Protein AF-A0A6C0KK95-F1 (afdb_monomer)

Foldseek 3Di:
DVVVVVVVVVVVVVVVVVVVVVCCCVQQDDVCLVVLVCQLVVLVVLLVVVLVCLVPDPDADLFHDCDFDADPNATFPRPDPVSSVLSCVLDLQSVLSVLSNVQSVCVNNVNHDLLSLLQSLLSLLLVLVCCVVPVVVPDPDDLVRDDCSRNVVSVVSNVSSVVVLVPRQAQDPVSLCNNVVVLVVSVVSQVVSCVVGVDGGSNQQDVVDPSNVLVSLVSVVSSSVSSVVSQQVNQVPPVPSPDDPVVVVVCPVVVVVNVVSVCSNVVVVVD

Organism: NCBI:txid1070528

pLDDT: mean 78.21, std 11.27, range [43.03, 94.94]

Sequence (271 aa):
MYQNSALIIRNLTKNITKNVENTVKNTFINERTPFYFISTAFLFVTIILSFMSALHTNENYADFFPNAGEYYGTPIHDNTVIDKLCWYFSQITHHTIILLFFYFFLAFINVKSEKFFKMIAPLALTISVLYFYLLFPRQKLELHQLPFYNFFSHFMIIFLVFGEFMYIKDYTFKETTHCFIFILTCLCAIYINYALRGVWSYNLVKLDRYSGWNLISKTVILMYCCSFFFYFLKYKNKQGFGLNPKELRKSKGFFSGLVAIIWFLFFFESK

Secondary structure (DSSP, 8-state):
-HHHHHHHHHHHHHHHHHHHHHHHHHHH--TTHHHHHHHHHHHHHHHHHHHHHHHH--S-BTTB--S-EEETTEEE---SHHHHHHHHTT-HHHHHHHHHHHHHHHHHTT---HHHHHHHHHHHHHHHHHIIIIIGGGSSS-GGGS-TTTHHHHHHHHHHHHHHHTT-----GGGGGTTHHHHHHHHHHHHHHHHHHS--GGGT--TTSHHHHHHHHHHHHHHHHHHHHHHHHHHTTSGGGG--HHHHHHTHHHHHHHHHHHHHHHHHH--

Solvent-accessible surface area (backbone atoms only — not comparable to full-atom values): 14986 Å² total; per-residue (Å²): 120,71,68,60,58,53,52,49,53,54,51,50,50,52,52,51,52,51,48,51,50,50,49,47,43,75,66,57,60,55,97,54,36,66,57,24,46,52,50,23,54,52,40,47,51,37,51,51,52,51,51,53,48,59,71,68,51,90,64,68,52,76,59,41,66,49,55,56,47,76,56,96,89,41,76,35,82,30,65,49,74,65,46,37,48,56,50,53,75,44,37,68,67,54,52,42,51,51,52,51,28,52,50,28,43,31,40,43,74,62,61,65,52,69,72,58,47,59,27,47,43,26,49,46,48,34,51,36,50,44,38,63,70,61,52,48,79,70,47,95,60,57,82,89,69,49,54,61,67,58,51,50,42,40,54,48,49,46,52,53,42,52,66,50,52,76,70,54,90,77,66,58,78,76,52,48,58,52,37,53,61,55,53,54,54,46,52,50,35,33,49,51,43,25,75,78,57,75,46,47,52,51,68,58,47,36,85,92,41,70,67,14,52,52,52,50,48,54,50,52,52,46,29,46,52,44,25,48,48,53,35,43,66,73,20,66,89,40,81,74,51,68,68,49,72,74,58,57,65,71,42,48,69,57,53,51,50,52,51,51,50,52,48,54,50,58,67,61,71,75,108

Structure (mmCIF, N/CA/C/O backbone):
data_AF-A0A6C0KK95-F1
#
_entry.id   AF-A0A6C0KK95-F1
#
loop_
_atom_site.group_PDB
_atom_site.id
_atom_site.type_symbol
_atom_site.label_atom_id
_atom_site.label_alt_id
_atom_site.label_comp_id
_atom_site.label_asym_id
_atom_site.label_entity_id
_atom_site.label_seq_id
_atom_site.pdbx_PDB_ins_code
_atom_site.Cartn_x
_atom_site.Cartn_y
_atom_site.Cartn_z
_atom_site.occupancy
_atom_site.B_iso_or_equiv
_atom_site.auth_seq_id
_atom_site.auth_comp_id
_atom_site.auth_asym_id
_atom_site.auth_atom_id
_atom_site.pdbx_PDB_model_num
ATOM 1 N N . MET A 1 1 ? -6.549 58.334 36.733 1.00 52.22 1 MET A N 1
ATOM 2 C CA . MET A 1 1 ? -7.464 57.738 35.729 1.00 52.22 1 MET A CA 1
ATOM 3 C C . MET A 1 1 ? -6.737 56.849 34.705 1.00 52.22 1 MET A C 1
ATOM 5 O O . MET A 1 1 ? -7.201 55.744 34.480 1.00 52.22 1 MET A O 1
ATOM 9 N N . TYR A 1 2 ? -5.567 57.244 34.175 1.00 51.44 2 TYR A N 1
ATOM 10 C CA . TYR A 1 2 ? -4.798 56.468 33.174 1.00 51.44 2 TYR A CA 1
ATOM 11 C C . TYR A 1 2 ? -4.178 55.130 33.644 1.00 51.44 2 TYR A C 1
ATOM 13 O O . TYR A 1 2 ? -4.018 54.211 32.840 1.00 51.44 2 TYR A O 1
ATOM 21 N N . GLN A 1 3 ? -3.837 54.985 34.930 1.00 51.50 3 GLN A N 1
ATOM 22 C CA . GLN A 1 3 ? -3.208 53.757 35.448 1.00 51.50 3 GLN A CA 1
ATOM 23 C C . GLN A 1 3 ? -4.168 52.554 35.497 1.00 51.50 3 GLN A C 1
ATOM 25 O O . GLN A 1 3 ? -3.746 51.432 35.225 1.00 51.50 3 GLN A O 1
ATOM 30 N N . ASN A 1 4 ? -5.462 52.779 35.755 1.00 56.06 4 ASN A N 1
ATOM 31 C CA . ASN A 1 4 ? -6.457 51.700 35.792 1.00 56.06 4 ASN A CA 1
ATOM 32 C C . ASN A 1 4 ? -6.768 51.151 34.396 1.00 56.06 4 ASN A C 1
ATOM 34 O O . ASN A 1 4 ? -6.873 49.940 34.224 1.00 56.06 4 ASN A O 1
ATOM 38 N N . SER A 1 5 ? -6.840 52.012 33.379 1.00 55.06 5 SER A N 1
ATOM 39 C CA . SER A 1 5 ? -7.044 51.598 31.985 1.00 55.06 5 SER A CA 1
ATOM 40 C C . SER A 1 5 ? -5.877 50.759 31.450 1.00 55.06 5 SER A C 1
ATOM 42 O O . SER A 1 5 ? -6.104 49.740 30.800 1.00 55.06 5 SER A O 1
ATOM 44 N N . ALA A 1 6 ? -4.632 51.112 31.788 1.00 62.16 6 ALA A N 1
ATOM 45 C CA . ALA A 1 6 ? -3.460 50.324 31.404 1.00 62.16 6 ALA A CA 1
ATOM 46 C C . ALA A 1 6 ? -3.431 48.944 32.090 1.00 62.16 6 ALA A C 1
ATOM 48 O O . ALA A 1 6 ? -3.079 47.946 31.460 1.00 62.16 6 ALA A O 1
ATOM 49 N N . LEU A 1 7 ? -3.844 48.866 33.360 1.00 65.44 7 LEU A N 1
ATOM 50 C CA . LEU A 1 7 ? -3.912 47.609 34.109 1.00 65.44 7 LEU A CA 1
ATOM 51 C C . LEU A 1 7 ? -4.994 46.666 33.556 1.00 65.44 7 LEU A C 1
ATOM 53 O O . LEU A 1 7 ? -4.760 45.466 33.422 1.00 65.44 7 LEU A O 1
ATOM 57 N N . ILE A 1 8 ? -6.153 47.217 33.177 1.00 68.69 8 ILE A N 1
ATOM 58 C CA . ILE A 1 8 ? -7.260 46.465 32.572 1.00 68.69 8 ILE A CA 1
ATOM 59 C C . ILE A 1 8 ? -6.841 45.900 31.214 1.00 68.69 8 ILE A C 1
ATOM 61 O O . ILE A 1 8 ? -7.002 44.704 30.990 1.00 68.69 8 ILE A O 1
ATOM 65 N N . ILE A 1 9 ? -6.226 46.707 30.343 1.00 67.19 9 ILE A N 1
ATOM 66 C CA . ILE A 1 9 ? -5.750 46.250 29.025 1.00 67.19 9 ILE A CA 1
ATOM 67 C C . ILE A 1 9 ? -4.669 45.172 29.174 1.00 67.19 9 ILE A C 1
ATOM 69 O O . ILE A 1 9 ? -4.683 44.178 28.444 1.00 67.19 9 ILE A O 1
ATOM 73 N N . ARG A 1 10 ? -3.762 45.314 30.149 1.00 67.31 10 ARG A N 1
ATOM 74 C CA . ARG A 1 10 ? -2.697 44.335 30.424 1.00 67.31 10 ARG A CA 1
ATOM 75 C C . ARG A 1 10 ? -3.239 43.010 30.971 1.00 67.31 10 ARG A C 1
ATOM 77 O O . ARG A 1 10 ? -2.717 41.949 30.634 1.00 67.31 10 ARG A O 1
ATOM 84 N N . ASN A 1 11 ? -4.299 43.055 31.775 1.00 67.06 11 ASN A N 1
ATOM 85 C CA . ASN A 1 11 ? -4.990 41.860 32.260 1.00 67.06 11 ASN A CA 1
ATOM 86 C C . ASN A 1 11 ? -5.841 41.202 31.164 1.00 67.06 11 ASN A C 1
ATOM 88 O O . ASN A 1 11 ? -5.872 39.976 31.078 1.00 67.06 11 ASN A O 1
ATOM 92 N N . LEU A 1 12 ? -6.469 41.994 30.288 1.00 67.19 12 LEU A N 1
ATOM 93 C CA . LEU A 1 12 ? -7.239 41.489 29.151 1.00 67.19 12 LEU A CA 1
ATOM 94 C C . LEU A 1 12 ? -6.331 40.771 28.148 1.00 67.19 12 LEU A C 1
ATOM 96 O O . LEU A 1 12 ? -6.616 39.645 27.756 1.00 67.19 12 LEU A O 1
ATOM 100 N N . THR A 1 13 ? -5.199 41.388 27.796 1.00 65.44 13 THR A N 1
ATOM 101 C CA . THR A 1 13 ? -4.192 40.773 26.920 1.00 65.44 13 THR A CA 1
ATOM 102 C C . THR A 1 13 ? -3.623 39.506 27.541 1.00 65.44 13 THR A C 1
ATOM 104 O O . THR A 1 13 ? -3.656 38.477 26.881 1.00 65.44 13 THR A O 1
ATOM 107 N N . LYS A 1 14 ? -3.227 39.510 28.824 1.00 67.56 14 LYS A N 1
ATOM 108 C CA . LYS A 1 14 ? -2.797 38.280 29.519 1.00 67.56 14 LYS A CA 1
ATOM 109 C C . LYS A 1 14 ? -3.847 37.169 29.482 1.00 67.56 14 LYS A C 1
ATOM 111 O O . LYS A 1 14 ? -3.486 36.018 29.255 1.00 67.56 14 LYS A O 1
ATOM 116 N N . ASN A 1 15 ? -5.122 37.489 29.699 1.00 67.94 15 ASN A N 1
ATOM 117 C CA . ASN A 1 15 ? -6.198 36.498 29.668 1.00 67.94 15 ASN A CA 1
ATOM 118 C C . ASN A 1 15 ? -6.458 35.966 28.256 1.00 67.94 15 ASN A C 1
ATOM 120 O O . ASN A 1 15 ? -6.679 34.768 28.101 1.00 67.94 15 ASN A O 1
ATOM 124 N N . ILE A 1 16 ? -6.370 36.813 27.228 1.00 69.25 16 ILE A N 1
ATOM 125 C CA . ILE A 1 16 ? -6.468 36.387 25.828 1.00 69.25 16 ILE A CA 1
ATOM 126 C C . ILE A 1 16 ? -5.289 35.482 25.472 1.00 69.25 16 ILE A C 1
ATOM 128 O O . ILE A 1 16 ? -5.517 34.393 24.960 1.00 69.25 16 ILE A O 1
ATOM 132 N N . THR A 1 17 ? -4.050 35.860 25.800 1.00 68.88 17 THR A N 1
ATOM 133 C CA . THR A 1 17 ? -2.872 35.026 25.520 1.00 68.88 17 THR A CA 1
ATOM 134 C C . THR A 1 17 ? -2.966 33.685 26.237 1.00 68.88 17 THR A C 1
ATOM 136 O O . THR A 1 17 ? -2.718 32.658 25.624 1.00 68.88 17 THR A O 1
ATOM 139 N N . LYS A 1 18 ? -3.397 33.671 27.504 1.00 66.25 18 LYS A N 1
ATOM 140 C CA . LYS A 1 18 ? -3.549 32.442 28.293 1.00 66.25 18 LYS A CA 1
ATOM 141 C C . LYS A 1 18 ? -4.687 31.557 27.779 1.00 66.25 18 LYS A C 1
ATOM 143 O O . LYS A 1 18 ? -4.548 30.339 27.770 1.00 66.25 18 LYS A O 1
ATOM 148 N N . ASN A 1 19 ? -5.784 32.150 27.306 1.00 63.22 19 ASN A N 1
ATOM 149 C CA . ASN A 1 19 ? -6.867 31.410 26.662 1.00 63.22 19 ASN A CA 1
ATOM 150 C C . ASN A 1 19 ? -6.432 30.848 25.310 1.00 63.22 19 ASN A C 1
ATOM 152 O O . ASN A 1 19 ? -6.663 29.674 25.069 1.00 63.22 19 ASN A O 1
ATOM 156 N N . VAL A 1 20 ? -5.740 31.624 24.474 1.00 64.19 20 VAL A N 1
ATOM 157 C CA . VAL A 1 20 ? -5.184 31.141 23.202 1.00 64.19 20 VAL A CA 1
ATOM 158 C C . VAL A 1 20 ? -4.159 30.039 23.450 1.00 64.19 20 VAL A C 1
ATOM 160 O O . VAL A 1 20 ? -4.216 29.012 22.792 1.00 64.19 20 VAL A O 1
ATOM 163 N N . GLU A 1 21 ? -3.270 30.191 24.428 1.00 61.97 21 GLU A N 1
ATOM 164 C CA . GLU A 1 21 ? -2.276 29.177 24.781 1.00 61.97 21 GLU A CA 1
ATOM 165 C C . GLU A 1 21 ? -2.934 27.895 25.310 1.00 61.97 21 GLU A C 1
ATOM 167 O O . GLU A 1 21 ? -2.526 26.801 24.931 1.00 61.97 21 GLU A O 1
ATOM 172 N N . ASN A 1 22 ? -3.990 28.010 26.120 1.00 58.31 22 ASN A N 1
ATOM 173 C CA . ASN A 1 22 ? -4.765 26.865 26.599 1.00 58.31 22 ASN A CA 1
ATOM 174 C C . ASN A 1 22 ? -5.565 26.201 25.475 1.00 58.31 22 ASN A C 1
ATOM 176 O O . ASN A 1 22 ? -5.609 24.977 25.404 1.00 58.31 22 ASN A O 1
ATOM 180 N N . THR A 1 23 ? -6.166 26.975 24.570 1.00 57.88 23 THR A N 1
ATOM 181 C CA . THR A 1 23 ? -6.846 26.438 23.390 1.00 57.88 23 THR A CA 1
ATOM 182 C C . THR A 1 23 ? -5.836 25.759 22.473 1.00 57.88 23 THR A C 1
ATOM 184 O O . THR A 1 23 ? -6.070 24.632 22.065 1.00 57.88 23 THR A O 1
ATOM 187 N N . VAL A 1 24 ? -4.674 26.355 22.211 1.00 58.41 24 VAL A N 1
ATOM 188 C CA . VAL A 1 24 ? -3.621 25.752 21.383 1.00 58.41 24 VAL A CA 1
ATOM 189 C C . VAL A 1 24 ? -3.055 24.495 22.043 1.00 58.41 24 VAL A C 1
ATOM 191 O O . VAL A 1 24 ? -2.972 23.470 21.378 1.00 58.41 24 VAL A O 1
ATOM 194 N N . LYS A 1 25 ? -2.753 24.501 23.347 1.00 55.88 25 LYS A N 1
ATOM 195 C CA . LYS A 1 25 ? -2.314 23.295 24.074 1.00 55.88 25 LYS A CA 1
ATOM 196 C C . LYS A 1 25 ? -3.359 22.184 24.020 1.00 55.88 25 LYS A C 1
ATOM 198 O O . LYS A 1 25 ? -3.011 21.061 23.675 1.00 55.88 25 LYS A O 1
ATOM 203 N N . ASN A 1 26 ? -4.627 22.506 24.276 1.00 56.28 26 ASN A N 1
ATOM 204 C CA . ASN A 1 26 ? -5.712 21.522 24.277 1.00 56.28 26 ASN A CA 1
ATOM 205 C C . ASN A 1 26 ? -6.086 21.028 22.871 1.00 56.28 26 ASN A C 1
ATOM 207 O O . ASN A 1 26 ? -6.621 19.931 22.743 1.00 56.28 26 ASN A O 1
ATOM 211 N N . THR A 1 27 ? -5.824 21.820 21.825 1.00 54.16 27 THR A N 1
ATOM 212 C CA . THR A 1 27 ? -6.199 21.480 20.441 1.00 54.16 27 THR A CA 1
ATOM 213 C C . THR A 1 27 ? -5.042 20.865 19.656 1.00 54.16 27 THR A C 1
ATOM 215 O O . THR A 1 27 ? -5.301 20.055 18.775 1.00 54.16 27 THR A O 1
ATOM 218 N N . PHE A 1 28 ? -3.784 21.217 19.958 1.00 51.78 28 PHE A N 1
ATOM 219 C CA . PHE A 1 28 ? -2.615 20.802 19.173 1.00 51.78 28 PHE A CA 1
ATOM 220 C C . PHE A 1 28 ? -1.719 19.754 19.833 1.00 51.78 28 PHE A C 1
ATOM 222 O O . PHE A 1 28 ? -1.095 18.986 19.104 1.00 51.78 28 PHE A O 1
ATOM 229 N N . ILE A 1 29 ? -1.637 19.691 21.167 1.00 56.03 29 ILE A N 1
ATOM 230 C CA . ILE A 1 29 ? -0.661 18.837 21.857 1.00 56.03 29 ILE A CA 1
ATOM 231 C C . ILE A 1 29 ? -1.382 17.702 22.586 1.00 56.03 29 ILE A C 1
ATOM 233 O O . ILE A 1 29 ? -1.711 17.786 23.764 1.00 56.03 29 ILE A O 1
ATOM 237 N N . ASN A 1 30 ? -1.601 16.604 21.867 1.00 66.12 30 ASN A N 1
ATOM 238 C CA . ASN A 1 30 ? -1.916 15.304 22.461 1.00 66.12 30 ASN A CA 1
ATOM 239 C C . ASN A 1 30 ? -0.608 14.598 22.894 1.00 66.12 30 ASN A C 1
ATOM 241 O O . ASN A 1 30 ? 0.451 14.870 22.322 1.00 66.12 30 ASN A O 1
ATOM 245 N N . GLU A 1 31 ? -0.660 13.638 23.822 1.00 69.38 31 GLU A N 1
ATOM 246 C CA . GLU A 1 31 ? 0.491 12.815 24.254 1.00 69.38 31 GLU A CA 1
ATOM 247 C C . GLU A 1 31 ? 1.220 12.142 23.077 1.00 69.38 31 GLU A C 1
ATOM 249 O O . GLU A 1 31 ? 2.408 11.837 23.152 1.00 69.38 31 GLU A O 1
ATOM 254 N N . ARG A 1 32 ? 0.526 11.953 21.947 1.00 81.81 32 ARG A N 1
ATOM 255 C CA . ARG A 1 32 ? 1.070 11.331 20.731 1.00 81.81 32 ARG A CA 1
ATOM 256 C C . ARG A 1 32 ? 1.593 12.295 19.674 1.00 81.81 32 ARG A C 1
ATOM 258 O O . ARG A 1 32 ? 2.101 11.846 18.650 1.00 81.81 32 ARG A O 1
ATOM 265 N N . THR A 1 33 ? 1.519 13.599 19.914 1.00 84.19 33 THR A N 1
ATOM 266 C CA . THR A 1 33 ? 2.072 14.616 19.004 1.00 84.19 33 THR A CA 1
ATOM 267 C C . THR A 1 33 ? 3.551 14.367 18.680 1.00 84.19 33 THR A C 1
ATOM 269 O O . THR A 1 33 ? 3.896 14.437 17.500 1.00 84.19 33 THR A O 1
ATOM 272 N N . PRO A 1 34 ? 4.417 13.973 19.644 1.00 89.31 34 PRO A N 1
ATOM 273 C CA . PRO A 1 34 ? 5.802 13.613 19.337 1.00 89.31 34 PRO A CA 1
ATOM 274 C C . PRO A 1 34 ? 5.910 12.414 18.388 1.00 89.31 34 PRO A C 1
ATOM 276 O O . PRO A 1 34 ? 6.699 12.442 17.446 1.00 89.31 34 PRO A O 1
ATOM 279 N N . PHE A 1 35 ? 5.080 11.383 18.586 1.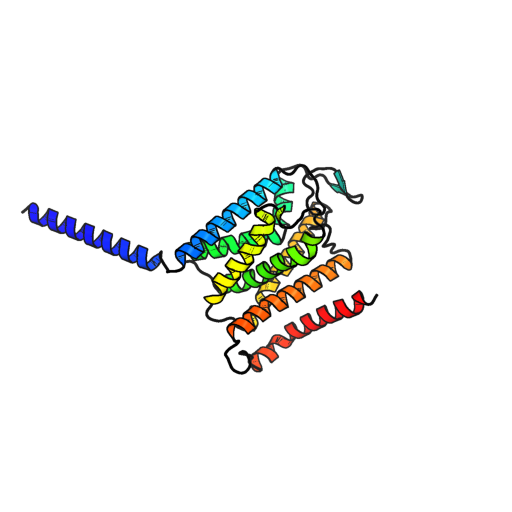00 91.38 35 PHE A N 1
ATOM 280 C CA . PHE A 1 35 ? 5.046 10.213 17.707 1.00 91.38 35 PHE A CA 1
ATOM 281 C C . PHE A 1 35 ? 4.621 10.598 16.287 1.00 91.38 35 PHE A C 1
ATOM 283 O O . PHE A 1 35 ? 5.295 10.218 15.331 1.00 91.38 35 PHE A O 1
ATOM 290 N N . TYR A 1 36 ? 3.559 11.393 16.126 1.00 92.38 36 TYR A N 1
ATOM 291 C CA . TYR A 1 36 ? 3.115 11.838 14.801 1.00 92.38 36 TYR A CA 1
ATOM 292 C C . TYR A 1 36 ? 4.137 12.739 14.112 1.00 92.38 36 TYR A C 1
ATOM 294 O O . TYR A 1 36 ? 4.348 12.596 12.909 1.00 92.38 36 TYR A O 1
ATOM 302 N N . PHE A 1 37 ? 4.797 13.625 14.859 1.00 92.81 37 PHE A N 1
ATOM 303 C CA . PHE A 1 37 ? 5.856 14.481 14.333 1.00 92.81 37 PHE A CA 1
ATOM 304 C C . PHE A 1 37 ? 7.028 13.652 13.798 1.00 92.81 37 PHE A C 1
ATOM 306 O O . PHE A 1 37 ? 7.393 13.795 12.632 1.00 92.81 37 PHE A O 1
ATOM 313 N N . ILE A 1 38 ? 7.562 12.732 14.612 1.00 91.75 38 ILE A N 1
ATOM 314 C CA . ILE A 1 38 ? 8.670 11.852 14.215 1.00 91.75 38 ILE A CA 1
ATOM 315 C C . ILE A 1 38 ? 8.265 10.996 13.011 1.00 91.75 38 ILE A C 1
ATOM 317 O O . ILE A 1 38 ? 9.017 10.915 12.044 1.00 91.75 38 ILE A O 1
ATOM 321 N N . SER A 1 39 ? 7.062 10.412 13.035 1.00 93.44 39 SER A N 1
ATOM 322 C CA . SER A 1 39 ? 6.531 9.600 11.930 1.00 93.44 39 SER A CA 1
ATOM 323 C C . SER A 1 39 ? 6.454 10.399 10.630 1.00 93.44 39 SER A C 1
ATOM 325 O O . SER A 1 39 ? 6.900 9.936 9.583 1.00 93.44 39 SER A O 1
ATOM 327 N N . THR A 1 40 ? 5.923 11.621 10.702 1.00 94.62 40 THR A N 1
ATOM 328 C CA . THR A 1 40 ? 5.771 12.519 9.552 1.00 94.62 40 THR A CA 1
ATOM 329 C C . THR A 1 40 ? 7.126 12.929 8.991 1.00 94.62 40 THR A C 1
ATOM 331 O O . THR A 1 40 ? 7.349 12.797 7.790 1.00 94.62 40 THR A O 1
ATOM 334 N N . ALA A 1 41 ? 8.047 13.382 9.846 1.00 93.81 41 ALA A N 1
ATOM 335 C CA . ALA A 1 41 ? 9.383 13.799 9.436 1.00 93.81 41 ALA A CA 1
ATOM 336 C C . ALA A 1 41 ? 10.167 12.636 8.812 1.00 93.81 41 ALA A C 1
ATOM 338 O O . ALA A 1 41 ? 10.770 12.789 7.752 1.00 93.81 41 ALA A O 1
ATOM 339 N N . PHE A 1 42 ? 10.099 11.454 9.424 1.00 92.38 42 PHE A N 1
ATOM 340 C CA . PHE A 1 42 ? 10.737 10.248 8.915 1.00 92.38 42 PHE A CA 1
ATOM 341 C C . PHE A 1 42 ? 10.220 9.849 7.527 1.00 92.38 42 PHE A C 1
ATOM 343 O O . PHE A 1 42 ? 11.007 9.619 6.604 1.00 92.38 42 PHE A O 1
ATOM 350 N N . LEU A 1 43 ? 8.896 9.781 7.366 1.00 93.44 43 LEU A N 1
ATOM 351 C CA . LEU A 1 43 ? 8.281 9.426 6.089 1.00 93.44 43 LEU A CA 1
ATOM 352 C C . LEU A 1 43 ? 8.582 10.482 5.024 1.00 93.44 43 LEU A C 1
ATOM 354 O O . LEU A 1 43 ? 8.884 10.124 3.891 1.00 93.44 43 LEU A O 1
ATOM 358 N N . PHE A 1 44 ? 8.589 11.764 5.390 1.00 94.00 44 PHE A N 1
ATOM 359 C CA . PHE A 1 44 ? 8.954 12.853 4.488 1.00 94.00 44 PHE A CA 1
ATOM 360 C C . PHE A 1 44 ? 10.395 12.736 3.981 1.00 94.00 44 PHE A C 1
ATOM 362 O O . PHE A 1 44 ? 10.624 12.774 2.774 1.00 94.00 44 PHE A O 1
ATOM 369 N N . VAL A 1 45 ? 11.361 12.522 4.882 1.00 91.69 45 VAL A N 1
ATOM 370 C CA . VAL A 1 45 ? 12.768 12.303 4.509 1.00 91.69 45 VAL A CA 1
ATOM 371 C C . VAL A 1 45 ? 12.899 11.071 3.618 1.00 91.69 45 VAL A C 1
ATOM 373 O O . VAL A 1 45 ? 13.597 11.120 2.610 1.00 91.69 45 VAL A O 1
ATOM 376 N N . THR A 1 46 ? 12.185 9.990 3.933 1.00 90.19 46 THR A N 1
ATOM 377 C CA . THR A 1 46 ? 12.180 8.772 3.109 1.00 90.19 46 THR A CA 1
ATOM 378 C C . THR A 1 46 ? 11.652 9.049 1.702 1.00 90.19 46 THR A C 1
ATOM 380 O O . THR A 1 46 ? 12.274 8.620 0.734 1.00 90.19 46 THR A O 1
ATOM 383 N N . ILE A 1 47 ? 10.550 9.799 1.571 1.00 90.88 47 ILE A N 1
ATOM 384 C CA . ILE A 1 47 ? 9.987 10.202 0.274 1.00 90.88 47 ILE A CA 1
ATOM 385 C C . ILE A 1 47 ? 11.003 11.034 -0.506 1.00 90.88 47 ILE A C 1
ATOM 387 O O . ILE A 1 47 ? 11.261 10.725 -1.664 1.00 90.88 47 ILE A O 1
ATOM 391 N N . ILE A 1 48 ? 11.613 12.048 0.118 1.00 91.31 48 ILE A N 1
ATOM 392 C CA . ILE A 1 48 ? 12.610 12.899 -0.545 1.00 91.31 48 ILE A CA 1
ATOM 393 C C . ILE A 1 48 ? 13.804 12.072 -1.014 1.00 91.31 48 ILE A C 1
ATOM 395 O O . ILE A 1 48 ? 14.173 12.159 -2.180 1.00 91.31 48 ILE A O 1
ATOM 399 N N . LEU A 1 49 ? 14.399 11.257 -0.140 1.00 88.44 49 LEU A N 1
ATOM 400 C CA . LEU A 1 49 ? 15.574 10.456 -0.485 1.00 88.44 49 LEU A CA 1
ATOM 401 C C . LEU A 1 49 ? 15.256 9.428 -1.573 1.00 88.44 49 LEU A C 1
ATOM 403 O O . LEU A 1 49 ? 16.031 9.270 -2.514 1.00 88.44 49 LEU A O 1
ATOM 407 N N . SER A 1 50 ? 14.100 8.768 -1.480 1.00 85.75 50 SER A N 1
ATOM 408 C CA . SER A 1 50 ? 13.639 7.814 -2.488 1.00 85.75 50 SER A CA 1
ATOM 409 C C . SER A 1 50 ? 13.410 8.487 -3.840 1.00 85.75 50 SER A C 1
ATOM 411 O O . SER A 1 50 ? 13.779 7.933 -4.874 1.00 85.75 50 SER A O 1
ATOM 413 N N . PHE A 1 51 ? 12.826 9.682 -3.837 1.00 86.69 51 PHE A N 1
ATOM 414 C CA . PHE A 1 51 ? 12.585 10.467 -5.038 1.00 86.69 51 PHE A 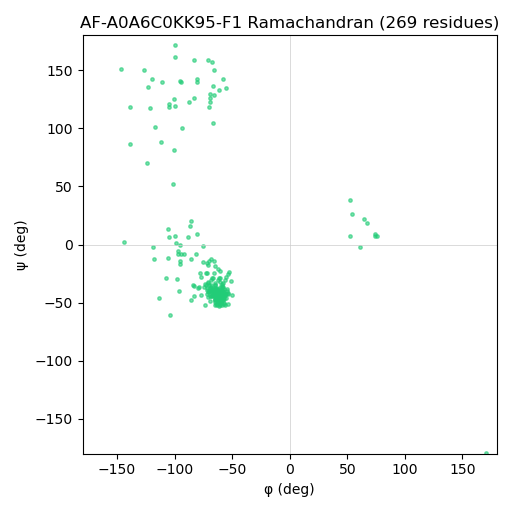CA 1
ATOM 415 C C . PHE A 1 51 ? 13.889 10.985 -5.655 1.00 86.69 51 PHE A C 1
ATOM 417 O O . PHE A 1 51 ? 14.103 10.859 -6.859 1.00 86.69 51 PHE A O 1
ATOM 424 N N . MET A 1 52 ? 14.806 11.503 -4.832 1.00 85.94 52 MET A N 1
ATOM 425 C CA . MET A 1 52 ? 16.138 11.917 -5.275 1.00 85.94 52 MET A CA 1
ATOM 426 C C . MET A 1 52 ? 16.910 10.747 -5.880 1.00 85.94 52 MET A C 1
ATOM 428 O O . MET A 1 52 ? 17.509 10.920 -6.939 1.00 85.94 52 MET A O 1
ATOM 432 N N . SER A 1 53 ? 16.858 9.563 -5.263 1.00 81.56 53 SER A N 1
ATOM 433 C CA . SER A 1 53 ? 17.467 8.355 -5.824 1.00 81.56 53 SER A CA 1
ATOM 434 C C . SER A 1 53 ? 16.888 8.045 -7.204 1.00 81.56 53 SER A C 1
ATOM 436 O O . SER A 1 53 ? 17.647 7.871 -8.150 1.00 81.56 53 SER A O 1
ATOM 438 N N . ALA A 1 54 ? 15.560 8.074 -7.356 1.00 78.69 54 ALA A N 1
ATOM 439 C CA . ALA A 1 54 ? 14.906 7.837 -8.644 1.00 78.69 54 ALA A CA 1
ATOM 440 C C . ALA A 1 54 ? 15.302 8.863 -9.724 1.00 78.69 54 ALA A C 1
ATOM 442 O O . ALA A 1 54 ? 15.315 8.541 -10.905 1.00 78.69 54 ALA A O 1
ATOM 443 N N . LEU A 1 55 ? 15.652 10.098 -9.361 1.00 79.75 55 LEU A N 1
ATOM 444 C CA . LEU A 1 55 ? 16.111 11.089 -10.338 1.00 79.75 55 LEU A CA 1
ATOM 445 C C . LEU A 1 55 ? 17.579 10.907 -10.747 1.00 79.75 55 LEU A C 1
ATOM 447 O O . LEU A 1 55 ? 17.900 11.106 -11.920 1.00 79.75 55 LEU A O 1
ATOM 451 N N . HIS A 1 56 ? 18.451 10.524 -9.810 1.00 79.31 56 HIS A N 1
ATOM 452 C CA . HIS A 1 56 ? 19.909 10.504 -10.006 1.00 79.31 56 HIS A CA 1
ATOM 453 C C . HIS A 1 56 ? 20.479 9.146 -10.419 1.00 79.31 56 HIS A C 1
ATOM 455 O O . HIS A 1 56 ? 21.633 9.073 -10.838 1.00 79.31 56 HIS A O 1
ATOM 461 N N . THR A 1 57 ? 19.712 8.066 -10.294 1.00 72.94 57 THR A N 1
ATOM 462 C CA . THR A 1 57 ? 20.170 6.756 -10.746 1.00 72.94 57 THR A CA 1
ATOM 463 C C . THR A 1 57 ? 20.329 6.750 -12.273 1.00 72.94 57 THR A C 1
ATOM 465 O O . THR A 1 57 ? 19.408 7.101 -13.013 1.00 72.94 57 THR A O 1
ATOM 468 N N . ASN A 1 58 ? 21.511 6.313 -12.716 1.00 68.56 58 ASN A N 1
ATOM 469 C CA . ASN A 1 58 ? 21.907 6.192 -14.124 1.00 68.56 58 ASN A CA 1
ATOM 470 C C . ASN A 1 58 ? 21.919 4.738 -14.610 1.00 68.56 58 ASN A C 1
ATOM 472 O O . ASN A 1 58 ? 22.352 4.465 -15.725 1.00 68.56 58 ASN A O 1
ATOM 476 N N . GLU A 1 59 ? 21.467 3.802 -13.784 1.00 66.25 59 GLU A N 1
ATOM 477 C CA . GLU A 1 59 ? 21.388 2.386 -14.116 1.00 66.25 59 GLU A CA 1
ATOM 478 C C . GLU A 1 59 ? 19.931 1.962 -14.240 1.00 66.25 59 GLU A C 1
ATOM 480 O O . GLU A 1 59 ? 19.077 2.358 -13.445 1.00 66.25 59 GLU A O 1
ATOM 485 N N . ASN A 1 60 ? 19.662 1.118 -15.229 1.00 65.94 60 ASN A N 1
ATOM 486 C CA . ASN A 1 60 ? 18.387 0.432 -15.302 1.00 65.94 60 ASN A CA 1
ATOM 487 C C . ASN A 1 60 ? 18.457 -0.806 -14.397 1.00 65.94 60 ASN A C 1
ATOM 489 O O . ASN A 1 60 ? 19.349 -1.645 -14.539 1.00 65.94 60 ASN A O 1
ATOM 493 N N . TYR A 1 61 ? 17.510 -0.926 -13.474 1.00 61.38 61 TYR A N 1
ATOM 494 C CA . TYR A 1 61 ? 17.323 -2.110 -12.643 1.00 61.38 61 TYR A CA 1
ATOM 495 C C . TYR A 1 61 ? 16.190 -2.975 -13.189 1.00 61.38 61 TYR A C 1
ATOM 497 O O . TYR A 1 61 ? 15.452 -2.582 -14.090 1.00 61.38 61 TYR A O 1
ATOM 505 N N . ALA A 1 62 ? 16.033 -4.173 -12.619 1.00 55.19 62 ALA A N 1
ATOM 506 C CA . ALA A 1 62 ? 14.953 -5.089 -12.988 1.00 55.19 62 ALA A CA 1
ATOM 507 C C . ALA A 1 62 ? 13.565 -4.428 -12.910 1.00 55.19 62 ALA A C 1
ATOM 509 O O . ALA A 1 62 ? 12.639 -4.846 -13.599 1.00 55.19 62 ALA A O 1
ATOM 510 N N . ASP A 1 63 ? 13.437 -3.400 -12.079 1.00 53.34 63 ASP A N 1
ATOM 511 C CA . ASP A 1 63 ? 12.218 -2.690 -11.768 1.00 53.34 63 ASP A CA 1
ATOM 512 C C . ASP A 1 63 ? 12.221 -1.209 -12.131 1.00 53.34 63 ASP A C 1
ATOM 514 O O . ASP A 1 63 ? 11.175 -0.593 -11.956 1.00 53.34 63 ASP A O 1
ATOM 518 N N . PHE A 1 64 ? 13.320 -0.658 -12.654 1.00 60.12 64 PHE A N 1
ATOM 519 C CA . PHE A 1 64 ? 13.546 0.772 -12.874 1.00 60.12 64 PHE A CA 1
ATOM 520 C C . PHE A 1 64 ? 14.236 1.005 -14.220 1.00 60.12 64 PHE A C 1
ATOM 522 O O . PHE A 1 64 ? 15.353 0.547 -14.419 1.00 60.12 64 PHE A O 1
ATOM 529 N N . PHE A 1 65 ? 13.588 1.725 -15.139 1.00 62.69 65 PHE A N 1
ATOM 530 C CA . PHE A 1 65 ? 14.115 1.992 -16.487 1.00 62.69 65 PHE A CA 1
ATOM 531 C C . PHE A 1 65 ? 14.182 3.506 -16.745 1.00 62.69 65 PHE A C 1
ATOM 533 O O . PHE A 1 65 ? 13.339 4.041 -17.458 1.00 62.69 65 PHE A O 1
ATOM 540 N N . PRO A 1 66 ? 15.099 4.230 -16.079 1.00 54.75 66 PRO A N 1
ATOM 541 C CA . PRO A 1 66 ? 15.297 5.671 -16.251 1.00 54.75 66 PRO A CA 1
ATOM 542 C C . PRO A 1 66 ? 15.930 6.071 -17.580 1.00 54.75 66 PRO A C 1
ATOM 544 O O . PRO A 1 66 ? 15.917 7.263 -17.881 1.00 54.75 66 PRO A O 1
ATOM 547 N N . ASN A 1 67 ? 16.555 5.122 -18.283 1.00 65.31 67 ASN A N 1
ATOM 548 C CA . ASN A 1 67 ? 17.340 5.393 -19.476 1.00 65.31 67 ASN A CA 1
ATOM 549 C C . ASN A 1 67 ? 16.775 4.661 -20.687 1.00 65.31 67 ASN A C 1
ATOM 551 O O . ASN A 1 67 ? 16.419 3.476 -20.602 1.00 65.31 67 ASN A O 1
ATOM 555 N N . ALA A 1 68 ? 16.828 5.348 -21.826 1.00 68.38 68 ALA A N 1
ATOM 556 C CA . ALA A 1 68 ? 16.466 4.792 -23.113 1.00 68.38 68 ALA A CA 1
ATOM 557 C C . ALA A 1 68 ? 17.320 3.558 -23.436 1.00 68.38 68 ALA A C 1
ATOM 559 O O . ALA A 1 68 ? 18.516 3.497 -23.139 1.00 68.38 68 ALA A O 1
ATOM 560 N N . GLY A 1 69 ? 16.699 2.564 -24.054 1.00 72.06 69 GLY A N 1
ATOM 561 C CA . GLY A 1 69 ? 17.356 1.313 -24.400 1.00 72.06 69 GLY A CA 1
ATOM 562 C C . GLY A 1 69 ? 16.359 0.275 -24.881 1.00 72.06 69 GLY A C 1
ATOM 563 O O . GLY A 1 69 ? 15.160 0.525 -24.942 1.00 72.06 69 GLY A O 1
ATOM 564 N N . GLU A 1 70 ? 16.850 -0.909 -25.214 1.00 69.25 70 GLU A N 1
ATOM 565 C CA . GLU A 1 70 ? 16.005 -2.023 -25.626 1.00 69.25 70 GLU A CA 1
ATOM 566 C C . GLU A 1 70 ? 15.918 -3.042 -24.490 1.00 69.25 70 GLU A C 1
ATOM 568 O O . GLU A 1 70 ? 16.925 -3.608 -24.062 1.00 69.25 70 GLU A O 1
ATOM 573 N N . TYR A 1 71 ? 14.708 -3.265 -23.979 1.00 66.69 71 TYR A N 1
ATOM 574 C CA . TYR A 1 71 ? 14.459 -4.196 -22.882 1.00 66.69 71 TYR A CA 1
ATOM 575 C C . TYR A 1 71 ? 13.471 -5.255 -23.332 1.00 66.69 71 TYR A C 1
ATOM 577 O O . TYR A 1 71 ? 12.324 -4.959 -23.656 1.00 66.69 71 TYR A O 1
ATOM 585 N N . TYR A 1 72 ? 13.922 -6.511 -23.350 1.00 64.25 72 TYR A N 1
ATOM 586 C CA . TYR A 1 72 ? 13.120 -7.653 -23.801 1.00 64.25 72 TYR A CA 1
ATOM 587 C C . TYR A 1 72 ? 12.493 -7.449 -25.195 1.00 64.25 72 TYR A C 1
ATOM 589 O O . TYR A 1 72 ? 11.348 -7.835 -25.418 1.00 64.25 72 TYR A O 1
ATOM 597 N N . GLY A 1 73 ? 13.231 -6.821 -26.119 1.00 65.75 73 GLY A N 1
ATOM 598 C CA . GLY A 1 73 ? 12.766 -6.530 -27.482 1.00 65.75 73 GLY A CA 1
ATOM 599 C C . GLY A 1 73 ? 11.771 -5.370 -27.581 1.00 65.75 73 GLY A C 1
ATOM 600 O O . GLY A 1 73 ? 11.190 -5.154 -28.640 1.00 65.75 73 GLY A O 1
ATOM 601 N N . THR A 1 74 ? 11.536 -4.640 -26.485 1.00 66.75 74 THR A N 1
ATOM 602 C CA . THR A 1 74 ? 10.705 -3.432 -26.478 1.00 66.75 74 THR A CA 1
ATOM 603 C C . THR A 1 74 ? 11.612 -2.204 -26.390 1.00 66.75 74 THR A C 1
ATOM 605 O O . THR A 1 74 ? 12.387 -2.100 -25.430 1.00 66.75 74 THR A O 1
ATOM 608 N N . PRO A 1 75 ? 11.554 -1.281 -27.366 1.00 68.12 75 PRO A N 1
ATOM 609 C CA . PRO A 1 75 ? 12.278 -0.024 -27.279 1.00 68.12 75 PRO A CA 1
ATOM 610 C C . PRO A 1 75 ? 11.652 0.845 -26.186 1.00 68.12 75 PRO A C 1
ATOM 612 O O . PRO A 1 75 ? 10.460 1.146 -26.210 1.00 68.12 75 PRO A O 1
ATOM 615 N N . ILE A 1 76 ? 12.472 1.237 -25.220 1.00 70.31 76 ILE A N 1
ATOM 616 C CA . ILE A 1 76 ? 12.124 2.169 -24.156 1.00 70.31 76 ILE A CA 1
ATOM 617 C C . ILE A 1 76 ? 12.704 3.530 -24.530 1.00 70.31 76 ILE A C 1
ATOM 619 O O . ILE A 1 76 ? 13.908 3.663 -24.756 1.00 70.31 76 ILE A O 1
ATOM 623 N N . HIS A 1 77 ? 11.845 4.545 -24.564 1.00 62.75 77 HIS A N 1
ATOM 624 C CA . HIS A 1 77 ? 12.224 5.931 -24.855 1.00 62.75 77 HIS A CA 1
ATOM 625 C C . HIS A 1 77 ? 12.363 6.796 -23.592 1.00 62.75 77 HIS A C 1
ATOM 627 O O . HIS A 1 77 ? 12.565 8.004 -23.698 1.00 62.75 77 HIS A O 1
ATOM 633 N N . ASP A 1 78 ? 12.282 6.177 -22.413 1.00 63.19 78 ASP A N 1
ATOM 634 C CA . ASP A 1 78 ? 12.312 6.855 -21.123 1.00 63.19 78 ASP A CA 1
ATOM 635 C C . ASP A 1 78 ? 13.678 7.494 -20.876 1.00 63.19 78 ASP A C 1
ATOM 637 O O . ASP A 1 78 ? 14.657 6.811 -20.587 1.00 63.19 78 ASP A O 1
ATOM 641 N N . ASN A 1 79 ? 13.763 8.811 -21.009 1.00 67.12 79 ASN A N 1
ATOM 642 C CA . ASN A 1 79 ? 14.986 9.556 -20.693 1.00 67.12 79 ASN A CA 1
ATOM 643 C C . ASN A 1 79 ? 14.678 10.924 -20.073 1.00 67.12 79 ASN A C 1
ATOM 645 O O . ASN A 1 79 ? 15.577 11.724 -19.809 1.00 67.12 79 ASN A O 1
ATOM 649 N N . THR A 1 80 ? 13.395 11.225 -19.863 1.00 74.44 80 THR A N 1
ATOM 650 C CA . THR A 1 80 ? 12.949 12.509 -19.340 1.00 74.44 80 THR A CA 1
ATOM 651 C C . THR A 1 80 ? 12.652 12.421 -17.848 1.00 74.44 80 THR A C 1
ATOM 653 O O . THR A 1 80 ? 12.411 11.357 -17.274 1.00 74.44 80 THR A O 1
ATOM 656 N N . VAL A 1 81 ? 12.619 13.582 -17.193 1.00 77.38 81 VAL A N 1
ATOM 657 C CA . VAL A 1 81 ? 12.163 13.688 -15.800 1.00 77.38 81 VAL A CA 1
ATOM 658 C C . VAL A 1 81 ? 10.727 13.168 -15.650 1.00 77.38 81 VAL A C 1
ATOM 660 O O . VAL A 1 81 ? 10.407 12.566 -14.629 1.00 77.38 81 VAL A O 1
ATOM 663 N N . ILE A 1 82 ? 9.877 13.345 -16.668 1.00 76.38 82 ILE A N 1
ATOM 664 C CA . ILE A 1 82 ? 8.480 12.890 -16.656 1.00 76.38 82 ILE A CA 1
ATOM 665 C C . ILE A 1 82 ? 8.410 11.362 -16.585 1.00 76.38 82 ILE A C 1
ATOM 667 O O . ILE A 1 82 ? 7.633 10.832 -15.797 1.00 76.38 82 ILE A O 1
ATOM 671 N N . ASP A 1 83 ? 9.273 10.649 -17.302 1.00 73.19 83 ASP A N 1
ATOM 672 C CA . ASP A 1 83 ? 9.274 9.180 -17.296 1.00 73.19 83 ASP A CA 1
ATOM 673 C C . ASP A 1 83 ? 9.703 8.629 -15.930 1.00 73.19 83 ASP A C 1
ATOM 675 O O . ASP A 1 83 ? 9.096 7.695 -15.396 1.00 73.19 83 ASP A O 1
ATOM 679 N N . LYS A 1 84 ? 10.699 9.275 -15.307 1.00 76.25 84 LYS A N 1
ATOM 680 C CA . LYS A 1 84 ? 11.140 8.970 -13.937 1.00 76.25 84 LYS A CA 1
ATOM 681 C C . LYS A 1 84 ? 10.034 9.248 -12.912 1.00 76.25 84 LYS A C 1
ATOM 683 O O . LYS A 1 84 ? 9.847 8.458 -11.987 1.00 76.25 84 LYS A O 1
ATOM 688 N N . LEU A 1 85 ? 9.260 10.322 -13.095 1.00 77.94 85 LEU A N 1
ATOM 689 C CA . LEU A 1 85 ? 8.077 10.629 -12.282 1.00 77.94 85 LEU A CA 1
ATOM 690 C C . LEU A 1 85 ? 6.977 9.576 -12.453 1.00 77.94 85 LEU A C 1
ATOM 692 O O . LEU A 1 85 ? 6.496 9.026 -11.462 1.00 77.94 85 LEU A O 1
ATOM 696 N N . CYS A 1 86 ? 6.592 9.273 -13.694 1.00 75.25 86 CYS A N 1
ATOM 697 C CA . CYS A 1 86 ? 5.585 8.264 -14.017 1.00 75.25 86 CYS A CA 1
ATOM 698 C C . CYS A 1 86 ? 5.974 6.900 -13.450 1.00 75.25 86 CYS A C 1
ATOM 700 O O . CYS A 1 86 ? 5.139 6.207 -12.872 1.00 75.25 86 CYS A O 1
ATOM 702 N N . TRP A 1 87 ? 7.256 6.547 -13.537 1.00 76.31 87 TRP A N 1
ATOM 703 C CA . TRP A 1 87 ? 7.784 5.359 -12.895 1.00 76.31 87 TRP A CA 1
ATOM 704 C C . TRP A 1 87 ? 7.614 5.393 -11.375 1.00 76.31 87 TRP A C 1
ATOM 706 O O . TRP A 1 87 ? 7.066 4.448 -10.810 1.00 76.31 87 TRP A O 1
ATOM 716 N N . TYR A 1 88 ? 8.055 6.462 -10.712 1.00 79.31 88 TYR A N 1
ATOM 717 C CA . TYR A 1 88 ? 7.998 6.580 -9.255 1.00 79.31 88 TYR A CA 1
ATOM 718 C C . TYR A 1 88 ? 6.557 6.424 -8.744 1.00 79.31 88 TYR A C 1
ATOM 720 O O . TYR A 1 88 ? 6.282 5.643 -7.832 1.00 79.31 88 TYR A O 1
ATOM 728 N N . PHE A 1 89 ? 5.609 7.074 -9.419 1.00 77.62 89 PHE A N 1
ATOM 729 C CA . PHE A 1 89 ? 4.175 6.949 -9.158 1.00 77.62 89 PHE A CA 1
ATOM 730 C C . PHE A 1 89 ? 3.523 5.708 -9.780 1.00 77.62 89 PHE A C 1
ATOM 732 O O . PHE A 1 89 ? 2.308 5.593 -9.745 1.00 77.62 89 PHE A O 1
ATOM 739 N N . SER A 1 90 ? 4.276 4.757 -10.326 1.00 73.81 90 SER A N 1
ATOM 740 C CA . SER A 1 90 ? 3.756 3.428 -10.685 1.00 73.81 90 SER A CA 1
ATOM 741 C C . SER A 1 90 ? 4.014 2.396 -9.582 1.00 73.81 90 SER A C 1
ATOM 743 O O . SER A 1 90 ? 3.367 1.350 -9.540 1.00 73.81 90 SER A O 1
ATOM 745 N N . GLN A 1 91 ? 4.924 2.693 -8.645 1.00 76.62 91 GLN A N 1
ATOM 746 C CA . GLN A 1 91 ? 5.370 1.734 -7.638 1.00 76.62 91 GLN A CA 1
ATOM 747 C C . GLN A 1 91 ? 4.481 1.734 -6.402 1.00 76.62 91 GLN A C 1
ATOM 749 O O . GLN A 1 91 ? 4.337 2.743 -5.705 1.00 76.62 91 GLN A O 1
ATOM 754 N N . ILE A 1 92 ? 3.924 0.571 -6.068 1.00 77.62 92 ILE A N 1
ATOM 755 C CA . ILE A 1 92 ? 3.030 0.411 -4.912 1.00 77.62 92 ILE A CA 1
ATOM 756 C C . ILE A 1 92 ? 3.712 0.772 -3.582 1.00 77.62 92 ILE A C 1
ATOM 758 O O . ILE A 1 92 ? 3.076 1.321 -2.678 1.00 77.62 92 ILE A O 1
ATOM 762 N N . THR A 1 93 ? 5.022 0.534 -3.488 1.00 80.81 93 THR A N 1
ATOM 763 C CA . THR A 1 93 ? 5.843 0.898 -2.331 1.00 80.81 93 THR A CA 1
ATOM 764 C C . THR A 1 93 ? 5.830 2.403 -2.086 1.00 80.81 93 THR A C 1
ATOM 766 O O . THR A 1 93 ? 5.526 2.835 -0.973 1.00 80.81 93 THR A O 1
ATOM 769 N N . HIS A 1 94 ? 6.057 3.212 -3.124 1.00 83.44 94 HIS A N 1
ATOM 770 C CA . HIS A 1 94 ? 6.065 4.671 -3.000 1.00 83.44 94 HIS A CA 1
ATOM 771 C C . HIS A 1 94 ? 4.678 5.222 -2.666 1.00 83.44 94 HIS A C 1
ATOM 773 O O . HIS A 1 94 ? 4.559 6.037 -1.751 1.00 83.44 94 HIS A O 1
ATOM 779 N N . HIS A 1 95 ? 3.615 4.718 -3.303 1.00 84.31 95 HIS A N 1
ATOM 780 C CA . HIS A 1 95 ? 2.246 5.107 -2.944 1.00 84.31 95 HIS A CA 1
ATOM 781 C C . HIS A 1 95 ? 1.951 4.855 -1.473 1.00 84.31 95 HIS A C 1
ATOM 783 O O . HIS A 1 95 ? 1.359 5.694 -0.805 1.00 84.31 95 HIS A O 1
ATOM 789 N N . THR A 1 96 ? 2.374 3.710 -0.949 1.00 87.75 96 THR A N 1
ATOM 790 C CA . THR A 1 96 ? 2.043 3.334 0.424 1.00 87.75 96 THR A CA 1
ATOM 791 C C . THR A 1 96 ? 2.795 4.178 1.446 1.00 87.75 96 THR A C 1
ATOM 793 O O . THR A 1 96 ? 2.205 4.590 2.446 1.00 87.75 96 THR A O 1
ATOM 796 N N . ILE A 1 97 ? 4.055 4.521 1.165 1.00 89.75 97 ILE A N 1
ATOM 797 C CA . ILE A 1 97 ? 4.823 5.487 1.962 1.00 89.75 97 ILE A CA 1
ATOM 798 C C . ILE A 1 97 ? 4.133 6.860 1.942 1.00 89.75 97 ILE A C 1
ATOM 800 O O . ILE A 1 97 ? 3.951 7.467 2.996 1.00 89.75 97 ILE A O 1
ATOM 804 N N . ILE A 1 98 ? 3.694 7.327 0.768 1.00 91.06 98 ILE A N 1
ATOM 805 C CA . ILE A 1 98 ? 2.985 8.606 0.606 1.00 91.06 98 ILE A CA 1
ATOM 806 C C . ILE A 1 98 ? 1.654 8.605 1.373 1.00 91.06 98 ILE A C 1
ATOM 808 O O . ILE A 1 98 ? 1.336 9.563 2.073 1.00 91.06 98 ILE A O 1
ATOM 812 N N . LEU A 1 99 ? 0.882 7.523 1.292 1.00 92.25 99 LEU A N 1
ATOM 813 C CA . LEU A 1 99 ? -0.390 7.376 2.000 1.00 92.25 99 LEU A CA 1
ATOM 814 C C . LEU A 1 99 ? -0.201 7.384 3.524 1.00 92.25 99 LEU A C 1
ATOM 816 O O . LEU A 1 99 ? -0.956 8.052 4.233 1.00 92.25 99 LEU A O 1
ATOM 820 N N . LEU A 1 100 ? 0.827 6.694 4.031 1.00 94.12 100 LEU A N 1
ATOM 821 C CA . LEU A 1 100 ? 1.200 6.761 5.445 1.00 94.12 100 LEU A CA 1
ATOM 822 C C . LEU A 1 100 ? 1.651 8.165 5.846 1.00 94.12 100 LEU A C 1
ATOM 824 O O . LEU A 1 100 ? 1.251 8.639 6.908 1.00 94.12 100 LEU A O 1
ATOM 828 N N . PHE A 1 101 ? 2.439 8.840 5.004 1.00 94.94 101 PHE A N 1
ATOM 829 C CA . PHE A 1 101 ? 2.861 10.217 5.251 1.00 94.94 101 PHE A CA 1
ATOM 830 C C . PHE A 1 101 ? 1.644 11.124 5.420 1.00 94.94 101 PHE A C 1
ATOM 832 O O . PHE A 1 101 ? 1.535 11.806 6.435 1.00 94.94 101 PHE A O 1
ATOM 839 N N . PHE A 1 102 ? 0.688 11.071 4.488 1.00 94.69 102 PHE A N 1
ATOM 840 C CA . PHE A 1 102 ? -0.539 11.855 4.593 1.00 94.69 102 PHE A CA 1
ATOM 841 C C . PHE A 1 102 ? -1.333 11.513 5.848 1.00 94.69 102 PHE A C 1
ATOM 843 O O . PHE A 1 102 ? -1.820 12.420 6.515 1.00 94.69 102 PHE A O 1
ATOM 850 N N . TYR A 1 103 ? -1.438 10.235 6.215 1.00 94.75 103 TYR A N 1
ATOM 851 C CA . TYR A 1 103 ? -2.110 9.858 7.454 1.00 94.75 103 TYR A CA 1
ATOM 852 C C . TYR A 1 103 ? -1.456 10.497 8.687 1.00 94.75 103 TYR A C 1
ATOM 854 O O . TYR A 1 103 ? -2.149 11.131 9.484 1.00 94.75 103 TYR A O 1
ATOM 862 N N . PHE A 1 104 ? -0.139 10.343 8.851 1.00 94.81 104 PHE A N 1
ATOM 863 C CA . PHE A 1 104 ? 0.573 10.856 10.022 1.00 94.81 104 PHE A CA 1
ATOM 864 C C . PHE A 1 104 ? 0.655 12.380 10.038 1.00 94.81 104 PHE A C 1
ATOM 866 O O . PHE A 1 104 ? 0.511 12.968 11.107 1.00 94.81 104 PHE A O 1
ATOM 873 N N . PHE A 1 105 ? 0.784 13.016 8.874 1.00 94.31 105 PHE A N 1
ATOM 874 C CA . PHE A 1 105 ? 0.719 14.466 8.741 1.00 94.31 105 PHE A CA 1
ATOM 875 C C . PHE A 1 105 ? -0.657 14.996 9.158 1.00 94.31 105 PHE A C 1
ATOM 877 O O . PHE A 1 105 ? -0.746 15.903 9.982 1.00 94.31 105 PHE A O 1
ATOM 884 N N . LEU A 1 106 ? -1.738 14.387 8.657 1.00 92.69 106 LEU A N 1
ATOM 885 C CA . LEU A 1 106 ? -3.100 14.742 9.054 1.00 92.69 106 LEU A CA 1
ATOM 886 C C . LEU A 1 106 ? -3.328 14.499 10.551 1.00 92.69 106 LEU A C 1
ATOM 888 O O . LEU A 1 106 ? -3.922 15.337 11.222 1.00 92.69 106 LEU A O 1
ATOM 892 N N . ALA A 1 107 ? -2.820 13.394 11.101 1.00 90.56 107 ALA A N 1
ATOM 893 C CA . ALA A 1 107 ? -2.882 13.119 12.534 1.00 90.56 107 ALA A CA 1
ATOM 894 C C . ALA A 1 107 ? -2.092 14.148 13.363 1.00 90.56 107 ALA A C 1
ATOM 896 O O . ALA A 1 107 ? -2.560 14.545 14.428 1.00 90.56 107 ALA A O 1
ATOM 897 N N . PHE A 1 108 ? -0.943 14.615 12.865 1.00 90.31 108 PHE A N 1
ATOM 898 C CA . PHE A 1 108 ? -0.125 15.657 13.487 1.00 90.31 108 PHE A CA 1
ATOM 899 C C . PHE A 1 108 ? -0.852 17.008 13.546 1.00 90.31 108 PHE A C 1
ATOM 901 O O . PHE A 1 108 ? -0.800 17.679 14.572 1.00 90.31 108 PHE A O 1
ATOM 908 N N . ILE A 1 109 ? -1.605 17.372 12.502 1.00 89.56 109 ILE A N 1
ATOM 909 C CA . ILE A 1 109 ? -2.453 18.580 12.493 1.00 89.56 109 ILE A CA 1
ATOM 910 C C . ILE A 1 109 ? -3.858 18.350 13.087 1.00 89.56 109 ILE A C 1
ATOM 912 O O . ILE A 1 109 ? -4.754 19.167 12.893 1.00 89.56 109 ILE A O 1
ATOM 916 N N . ASN A 1 110 ? -4.064 17.245 13.815 1.00 85.44 110 ASN A N 1
ATOM 917 C CA . ASN A 1 110 ? -5.315 16.855 14.487 1.00 85.44 110 ASN A CA 1
ATOM 918 C C . ASN A 1 110 ? -6.527 16.564 13.580 1.00 85.44 110 ASN A C 1
ATOM 920 O O . ASN A 1 110 ? -7.663 16.512 14.048 1.00 85.44 110 ASN A O 1
ATOM 924 N N . VAL A 1 111 ? -6.299 16.246 12.306 1.00 87.12 111 VAL A N 1
ATOM 925 C CA . VAL A 1 111 ? -7.310 15.760 11.346 1.00 87.12 111 VAL A CA 1
ATOM 926 C C . VAL A 1 111 ? -7.187 14.235 11.183 1.00 87.12 111 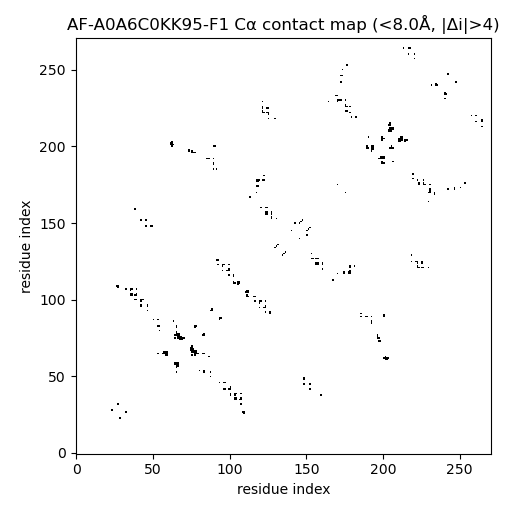VAL A C 1
ATOM 928 O O . VAL A 1 111 ? -7.047 13.689 10.089 1.00 87.12 111 VAL A O 1
ATOM 931 N N . LYS A 1 112 ? -7.190 13.500 12.301 1.00 86.12 112 LYS A N 1
ATOM 932 C CA . LYS A 1 112 ? -6.995 12.039 12.299 1.00 86.12 112 LYS A CA 1
ATOM 933 C C . LYS A 1 112 ? -8.196 11.310 11.681 1.00 86.12 112 LYS A C 1
ATOM 935 O O . LYS A 1 112 ? -9.324 11.454 12.146 1.00 86.12 112 LYS A O 1
ATOM 940 N N . SER A 1 113 ? -7.936 10.413 10.727 1.00 90.44 113 SER A N 1
ATOM 941 C CA . SER A 1 113 ? -8.943 9.488 10.185 1.00 90.44 113 SER A CA 1
ATOM 942 C C . SER A 1 113 ? -8.579 8.029 10.463 1.00 90.44 113 SER A C 1
ATOM 944 O O . SER A 1 113 ? -7.779 7.424 9.751 1.00 90.44 113 SER A O 1
ATOM 946 N N . GLU A 1 114 ? -9.205 7.420 11.476 1.00 90.69 114 GLU A N 1
ATOM 947 C CA . GLU A 1 114 ? -8.992 5.993 11.781 1.00 90.69 114 GLU A CA 1
ATOM 948 C C . GLU A 1 114 ? -9.398 5.090 10.616 1.00 90.69 114 GLU A C 1
ATOM 950 O O . GLU A 1 114 ? -8.731 4.097 10.342 1.00 90.69 114 GLU A O 1
ATOM 955 N N . LYS A 1 115 ? -10.467 5.447 9.893 1.00 89.50 115 LYS A N 1
ATOM 956 C CA . LYS A 1 115 ? -10.899 4.696 8.708 1.00 89.50 115 LYS A CA 1
ATOM 957 C C . LYS A 1 115 ? -9.795 4.663 7.656 1.00 89.50 115 LYS A C 1
ATOM 959 O O . LYS A 1 115 ? -9.539 3.602 7.105 1.00 89.50 115 LYS A O 1
ATOM 964 N N . PHE A 1 116 ? -9.130 5.794 7.413 1.00 91.31 116 PHE A N 1
ATOM 965 C CA . PHE A 1 116 ? -8.020 5.873 6.466 1.00 91.31 116 PHE A CA 1
ATOM 966 C C . PHE A 1 116 ? -6.846 4.994 6.906 1.00 91.31 116 PHE A C 1
ATOM 968 O O . PHE A 1 116 ? -6.373 4.167 6.127 1.00 91.31 116 PHE A O 1
ATOM 975 N N . PHE A 1 117 ? -6.463 5.069 8.183 1.00 92.56 117 PHE A N 1
ATOM 976 C CA . PHE A 1 117 ? -5.407 4.221 8.736 1.00 92.56 117 PHE A CA 1
ATOM 977 C C . PHE A 1 117 ? -5.691 2.728 8.576 1.00 92.56 117 PHE A C 1
ATOM 979 O O . PHE A 1 117 ? -4.834 1.982 8.112 1.00 92.56 117 PHE A O 1
ATOM 986 N N . LYS A 1 118 ? -6.908 2.284 8.912 1.00 91.38 118 LYS A N 1
ATOM 987 C CA . LYS A 1 118 ? -7.304 0.870 8.827 1.00 91.38 118 LYS A CA 1
ATOM 988 C C . LYS A 1 118 ? -7.218 0.299 7.410 1.00 91.38 118 LYS A C 1
ATOM 990 O O . LYS A 1 118 ? -7.103 -0.917 7.277 1.00 91.38 118 LYS A O 1
ATOM 995 N N . MET A 1 119 ? -7.274 1.155 6.385 1.00 90.12 119 MET A N 1
ATOM 996 C CA . MET A 1 119 ? -7.091 0.768 4.984 1.00 90.12 119 MET A CA 1
ATOM 997 C C . MET A 1 119 ? -5.615 0.686 4.594 1.00 90.12 119 MET A C 1
ATOM 999 O O . MET A 1 119 ? -5.214 -0.273 3.940 1.00 90.12 119 MET A O 1
ATOM 1003 N N . ILE A 1 120 ? -4.810 1.670 5.001 1.00 91.69 120 ILE A N 1
ATOM 1004 C CA . ILE A 1 120 ? -3.398 1.768 4.604 1.00 91.69 120 ILE A CA 1
ATOM 1005 C C . ILE A 1 120 ? -2.517 0.814 5.409 1.00 91.69 120 ILE A C 1
ATOM 1007 O O . ILE A 1 120 ? -1.574 0.247 4.871 1.00 91.69 120 ILE A O 1
ATOM 1011 N N . ALA A 1 121 ? -2.805 0.617 6.694 1.00 91.94 121 ALA A N 1
ATOM 1012 C CA . ALA A 1 121 ? -1.954 -0.155 7.588 1.00 91.94 121 ALA A CA 1
ATOM 1013 C C . ALA A 1 121 ? -1.745 -1.615 7.130 1.00 91.94 121 ALA A C 1
ATOM 1015 O O . ALA A 1 121 ? -0.591 -2.048 7.095 1.00 91.94 121 ALA A O 1
ATOM 1016 N N . PRO A 1 122 ? -2.786 -2.379 6.725 1.00 91.50 122 PRO A N 1
ATOM 1017 C CA . PRO A 1 122 ? -2.587 -3.727 6.194 1.00 91.50 122 PRO A CA 1
ATOM 1018 C C . PRO A 1 122 ? -1.779 -3.731 4.895 1.00 91.50 122 PRO A C 1
ATOM 1020 O O . PRO A 1 122 ? -0.921 -4.591 4.717 1.00 91.50 122 PRO A O 1
ATOM 1023 N N . LEU A 1 123 ? -2.014 -2.752 4.014 1.00 90.44 123 LEU A N 1
ATOM 1024 C CA . LEU A 1 123 ? -1.278 -2.590 2.759 1.00 90.44 123 LEU A CA 1
ATOM 1025 C C . LEU A 1 123 ? 0.214 -2.336 3.024 1.00 90.44 123 LEU A C 1
ATOM 1027 O O . LEU A 1 123 ? 1.068 -3.024 2.470 1.00 90.44 123 LEU A O 1
ATOM 1031 N N . ALA A 1 124 ? 0.524 -1.400 3.921 1.00 90.75 124 ALA A N 1
ATOM 1032 C CA . ALA A 1 124 ? 1.885 -1.063 4.324 1.00 90.75 124 ALA A CA 1
ATOM 1033 C C . ALA A 1 124 ? 2.625 -2.251 4.935 1.00 90.75 124 ALA A C 1
ATOM 1035 O O . ALA A 1 124 ? 3.763 -2.526 4.557 1.00 90.75 124 ALA A O 1
ATOM 1036 N N . LEU A 1 125 ? 1.961 -2.993 5.825 1.00 91.94 125 LEU A N 1
ATOM 1037 C CA . LEU A 1 125 ? 2.533 -4.200 6.409 1.00 91.94 125 LEU A CA 1
ATOM 1038 C C . LEU A 1 125 ? 2.810 -5.259 5.334 1.00 91.94 125 LEU A C 1
ATOM 1040 O O . LEU A 1 125 ? 3.892 -5.838 5.310 1.00 91.94 125 LEU A O 1
ATOM 1044 N N . THR A 1 126 ? 1.866 -5.462 4.413 1.00 90.19 126 THR A N 1
ATOM 1045 C CA . THR A 1 126 ? 2.000 -6.427 3.311 1.00 90.19 126 THR A CA 1
ATOM 1046 C C . THR A 1 126 ? 3.198 -6.101 2.435 1.00 90.19 126 THR A C 1
ATOM 1048 O O . THR A 1 126 ? 4.017 -6.974 2.174 1.00 90.19 126 THR A O 1
ATOM 1051 N N . ILE A 1 127 ? 3.335 -4.847 2.004 1.00 87.38 127 ILE A N 1
ATOM 1052 C CA . ILE A 1 127 ? 4.430 -4.428 1.124 1.00 87.38 127 ILE A CA 1
ATOM 1053 C C . ILE A 1 127 ? 5.774 -4.550 1.831 1.00 87.38 127 ILE A C 1
ATOM 1055 O O . ILE A 1 127 ? 6.717 -5.058 1.231 1.00 87.38 127 ILE A O 1
ATOM 1059 N N . SER A 1 128 ? 5.865 -4.156 3.105 1.00 89.00 128 SER A N 1
ATOM 1060 C CA . SER A 1 128 ? 7.097 -4.343 3.874 1.00 89.00 128 SER A CA 1
ATOM 1061 C C . SER A 1 128 ? 7.472 -5.820 4.012 1.00 89.00 128 SER A C 1
ATOM 1063 O O . SER A 1 128 ? 8.639 -6.161 3.854 1.00 89.00 128 SER A O 1
ATOM 1065 N N . VAL A 1 129 ? 6.509 -6.720 4.233 1.00 87.12 129 VAL A N 1
ATOM 1066 C CA . VAL A 1 129 ? 6.778 -8.170 4.274 1.00 87.12 129 VAL A CA 1
ATOM 1067 C C . VAL A 1 129 ? 7.190 -8.701 2.895 1.00 87.12 129 VAL A C 1
ATOM 1069 O O . VAL A 1 129 ? 8.164 -9.445 2.791 1.00 87.12 129 VAL A O 1
ATOM 1072 N N . LEU A 1 130 ? 6.498 -8.299 1.825 1.00 84.50 130 LEU A N 1
ATOM 1073 C CA . LEU A 1 130 ? 6.824 -8.715 0.457 1.00 84.50 130 LEU A CA 1
ATOM 1074 C C . LEU A 1 130 ? 8.185 -8.208 -0.001 1.00 84.50 130 LEU A C 1
ATOM 1076 O O . LEU A 1 130 ? 8.862 -8.918 -0.741 1.00 84.50 130 LEU A O 1
ATOM 1080 N N . TYR A 1 131 ? 8.611 -7.027 0.448 1.00 81.94 131 TYR A N 1
ATOM 1081 C CA . TYR A 1 131 ? 9.957 -6.536 0.187 1.00 81.94 131 TYR A CA 1
ATOM 1082 C C . TYR A 1 131 ? 11.001 -7.541 0.683 1.00 81.94 131 TYR A C 1
ATOM 1084 O O . TYR A 1 131 ? 11.839 -7.993 -0.097 1.00 81.94 131 TYR A O 1
ATOM 1092 N N . PHE A 1 132 ? 10.900 -7.967 1.945 1.00 80.25 132 PHE A N 1
ATOM 1093 C CA . PHE A 1 132 ? 11.833 -8.931 2.530 1.00 80.25 132 PHE A CA 1
ATOM 1094 C C . PHE A 1 132 ? 11.712 -10.336 1.938 1.00 80.25 132 PHE A C 1
ATOM 1096 O O . PHE A 1 132 ? 12.707 -11.051 1.867 1.00 80.25 132 PHE A O 1
ATOM 1103 N N . TYR A 1 133 ? 10.516 -10.732 1.504 1.00 81.12 133 TYR A N 1
ATOM 1104 C CA . TYR A 1 133 ? 10.280 -12.068 0.962 1.00 81.12 133 TYR A CA 1
ATOM 1105 C C . TYR A 1 133 ? 10.654 -12.207 -0.523 1.00 81.12 133 TYR A C 1
ATOM 1107 O O . TYR A 1 133 ? 11.120 -13.262 -0.943 1.00 81.12 133 TYR A O 1
ATOM 1115 N N . LEU A 1 134 ? 10.444 -11.168 -1.338 1.00 76.06 134 LEU A N 1
ATOM 1116 C CA . LEU A 1 134 ? 10.580 -11.246 -2.799 1.00 76.06 134 LEU A CA 1
ATOM 1117 C C . LEU A 1 134 ? 11.733 -10.422 -3.357 1.00 76.06 134 LEU A C 1
ATOM 1119 O O . LEU A 1 134 ? 12.441 -10.905 -4.240 1.00 76.06 134 LEU A O 1
ATOM 1123 N N . LEU A 1 135 ? 11.873 -9.175 -2.904 1.00 71.69 135 LEU A N 1
ATOM 1124 C CA . LEU A 1 135 ? 12.821 -8.221 -3.481 1.00 71.69 135 LEU A CA 1
ATOM 1125 C C . LEU A 1 135 ? 14.204 -8.386 -2.857 1.00 71.69 135 LEU A C 1
ATOM 1127 O O . LEU A 1 135 ? 15.181 -8.525 -3.587 1.00 71.69 135 LEU A O 1
ATOM 1131 N N . PHE A 1 136 ? 14.284 -8.451 -1.527 1.00 75.25 136 PHE A N 1
ATOM 1132 C CA . PHE A 1 136 ? 15.551 -8.574 -0.812 1.00 75.25 136 PHE A CA 1
ATOM 1133 C C . PHE A 1 136 ? 16.376 -9.811 -1.218 1.00 75.25 136 PHE A C 1
ATOM 1135 O O . PHE A 1 136 ? 17.545 -9.632 -1.545 1.00 75.25 136 PHE A O 1
ATOM 1142 N N . PRO A 1 137 ? 15.816 -11.035 -1.337 1.00 76.56 137 PRO A N 1
ATOM 1143 C CA . PRO A 1 137 ? 16.604 -12.211 -1.725 1.00 76.56 137 PRO A CA 1
ATOM 1144 C C . PRO A 1 137 ? 17.165 -12.151 -3.153 1.00 76.56 137 PRO A C 1
ATOM 1146 O O . PRO A 1 137 ? 18.005 -12.965 -3.524 1.00 76.56 137 PRO A O 1
ATOM 1149 N N . ARG A 1 138 ? 16.674 -11.221 -3.981 1.00 71.75 138 ARG A N 1
ATOM 1150 C CA . ARG A 1 138 ? 17.147 -10.997 -5.355 1.00 71.75 138 ARG A CA 1
ATOM 1151 C C . ARG A 1 138 ? 18.203 -9.899 -5.437 1.00 71.75 138 ARG A C 1
ATOM 1153 O O . ARG A 1 138 ? 18.784 -9.699 -6.503 1.00 71.75 138 ARG A O 1
ATOM 1160 N N . GLN A 1 139 ? 18.439 -9.177 -4.346 1.00 69.69 139 GLN A N 1
ATOM 1161 C CA . GLN A 1 139 ? 19.496 -8.183 -4.265 1.00 69.69 139 GLN A CA 1
ATOM 1162 C C . GLN A 1 139 ? 20.824 -8.893 -3.992 1.00 69.69 139 GLN A C 1
ATOM 1164 O O . GLN A 1 139 ? 20.900 -9.824 -3.199 1.00 69.69 139 GLN A O 1
ATOM 1169 N N . LYS A 1 140 ? 21.894 -8.437 -4.649 1.00 72.06 140 LYS A N 1
ATOM 1170 C CA . LYS A 1 140 ? 23.262 -8.932 -4.403 1.00 72.06 140 LYS A CA 1
ATOM 1171 C C . LYS A 1 140 ? 23.867 -8.399 -3.096 1.00 72.06 140 LYS A C 1
ATOM 1173 O O . LYS A 1 140 ? 25.018 -8.692 -2.799 1.00 72.06 140 LYS A O 1
ATOM 1178 N N . LEU A 1 141 ? 23.120 -7.561 -2.381 1.00 71.19 141 LEU A N 1
ATOM 1179 C CA . LEU A 1 141 ? 23.567 -6.834 -1.203 1.00 71.19 141 LEU A CA 1
ATOM 1180 C C . LEU A 1 141 ? 23.197 -7.603 0.061 1.00 71.19 141 LEU A C 1
ATOM 1182 O O . LEU A 1 141 ? 22.088 -8.125 0.180 1.00 71.19 141 LEU A O 1
ATOM 1186 N N . GLU A 1 142 ? 24.103 -7.614 1.031 1.00 76.88 142 GLU A N 1
ATOM 1187 C CA . GLU A 1 142 ? 23.783 -8.080 2.376 1.00 76.88 142 GLU A CA 1
ATOM 1188 C C . GLU A 1 142 ? 22.862 -7.085 3.099 1.00 76.88 142 GLU A C 1
ATOM 1190 O O . GLU A 1 142 ? 22.817 -5.898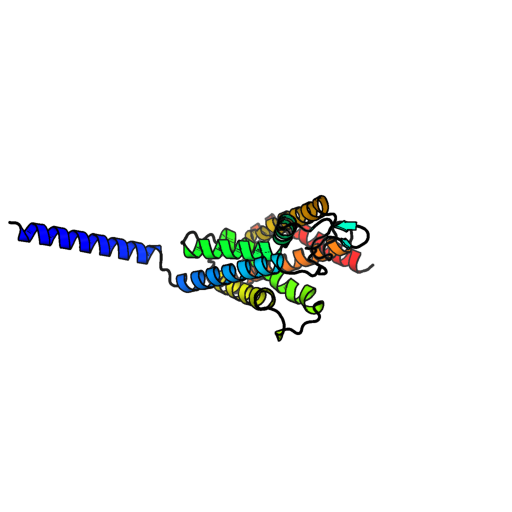 2.775 1.00 76.88 142 GLU A O 1
ATOM 1195 N N . LEU A 1 143 ? 22.143 -7.549 4.129 1.00 70.69 143 LEU A N 1
ATOM 1196 C CA . LEU A 1 143 ? 21.137 -6.744 4.838 1.00 70.69 143 LEU A CA 1
ATOM 1197 C C . LEU A 1 143 ? 21.696 -5.407 5.357 1.00 70.69 143 LEU A C 1
ATOM 1199 O O . LEU A 1 143 ? 21.022 -4.383 5.293 1.00 70.69 143 LEU A O 1
ATOM 1203 N N . HIS A 1 144 ? 22.941 -5.416 5.840 1.00 72.88 144 HIS A N 1
ATOM 1204 C CA . HIS A 1 144 ? 23.620 -4.244 6.395 1.00 72.88 144 HIS A CA 1
ATOM 1205 C C . HIS A 1 144 ? 24.097 -3.244 5.326 1.00 72.88 144 HIS A C 1
ATOM 1207 O O . HIS A 1 144 ? 24.434 -2.110 5.657 1.00 72.88 144 HIS A O 1
ATOM 1213 N N . GLN A 1 145 ? 24.136 -3.658 4.056 1.00 73.88 145 GLN A N 1
ATOM 1214 C CA . GLN A 1 145 ? 24.555 -2.836 2.916 1.00 73.88 145 GLN A CA 1
ATOM 1215 C C . GLN A 1 145 ? 23.374 -2.120 2.259 1.00 73.88 145 GLN A C 1
ATOM 1217 O O . GLN A 1 145 ? 23.561 -1.293 1.366 1.00 73.88 145 GLN A O 1
ATOM 1222 N N . LEU A 1 146 ? 22.148 -2.446 2.670 1.00 70.81 146 LEU A N 1
ATOM 1223 C CA . LEU A 1 146 ? 20.967 -1.818 2.116 1.00 70.81 146 LEU A CA 1
ATOM 1224 C C . LEU A 1 146 ? 20.905 -0.340 2.500 1.00 70.81 146 LEU A C 1
ATOM 1226 O O . LEU A 1 146 ? 21.088 0.011 3.669 1.00 70.81 146 LEU A O 1
ATOM 1230 N N . PRO A 1 147 ? 20.569 0.539 1.543 1.00 69.06 147 PRO A N 1
ATOM 1231 C CA . PRO A 1 147 ? 20.452 1.948 1.839 1.00 69.06 147 PRO A CA 1
ATOM 1232 C C . PRO A 1 147 ? 19.291 2.191 2.806 1.00 69.06 147 PRO A C 1
ATOM 1234 O O . PRO A 1 147 ? 18.274 1.489 2.800 1.00 69.06 147 PRO A O 1
ATOM 1237 N N . PHE A 1 148 ? 19.439 3.238 3.617 1.00 67.44 148 PHE A N 1
ATOM 1238 C CA . PHE A 1 148 ? 18.478 3.632 4.648 1.00 67.44 148 PHE A CA 1
ATOM 1239 C C . PHE A 1 148 ? 17.036 3.718 4.116 1.00 67.44 148 PHE A C 1
ATOM 1241 O O . PHE A 1 148 ? 16.106 3.197 4.727 1.00 67.44 148 PHE A O 1
ATOM 1248 N N . TYR A 1 149 ? 16.843 4.299 2.931 1.00 67.69 149 TYR A N 1
ATOM 1249 C CA . TYR A 1 149 ? 15.517 4.456 2.328 1.00 67.69 149 TYR A CA 1
ATOM 1250 C C . TYR A 1 149 ? 14.859 3.134 1.889 1.00 67.69 149 TYR A C 1
ATOM 1252 O O . TYR A 1 149 ? 13.660 3.140 1.624 1.00 67.69 149 TYR A O 1
ATOM 1260 N N . ASN A 1 150 ? 15.596 2.018 1.841 1.00 68.88 150 ASN A N 1
ATOM 1261 C CA . ASN A 1 150 ? 15.072 0.694 1.497 1.00 68.88 150 ASN A CA 1
ATOM 1262 C C . ASN A 1 150 ? 14.900 -0.191 2.738 1.00 68.88 150 ASN A C 1
ATOM 1264 O O . ASN A 1 150 ? 13.793 -0.602 3.058 1.00 68.88 150 ASN A O 1
ATOM 1268 N N . PHE A 1 151 ? 15.971 -0.486 3.477 1.00 70.38 151 PHE A N 1
ATOM 1269 C CA . PHE A 1 151 ? 15.867 -1.405 4.620 1.00 70.38 151 PHE A CA 1
ATOM 1270 C C . PHE A 1 151 ? 15.171 -0.770 5.819 1.00 70.38 151 PHE A C 1
ATOM 1272 O O . PHE A 1 151 ? 14.214 -1.313 6.379 1.00 70.38 151 PHE A O 1
ATOM 1279 N N . PHE A 1 152 ? 15.662 0.404 6.207 1.00 70.88 152 PHE A N 1
ATOM 1280 C CA . PHE A 1 152 ? 15.198 1.075 7.407 1.00 70.88 152 PHE A CA 1
ATOM 1281 C C . PHE A 1 152 ? 13.775 1.611 7.218 1.00 70.88 152 PHE A C 1
ATOM 1283 O O . PHE A 1 152 ? 12.984 1.559 8.155 1.00 70.88 152 PHE A O 1
ATOM 1290 N N . SER A 1 153 ? 13.395 2.026 6.004 1.00 79.88 153 SER A N 1
ATOM 1291 C CA . SER A 1 153 ? 12.016 2.427 5.692 1.00 79.88 153 SER A CA 1
ATOM 1292 C C . SER A 1 153 ? 11.007 1.304 5.931 1.00 79.88 153 SER A C 1
ATOM 1294 O O . SER A 1 153 ? 10.040 1.513 6.664 1.00 79.88 153 SER A O 1
ATOM 1296 N N . HIS A 1 154 ? 11.248 0.099 5.408 1.00 84.75 154 HIS A N 1
ATOM 1297 C CA . HIS A 1 154 ? 10.331 -1.028 5.569 1.00 84.75 154 HIS A CA 1
ATOM 1298 C C . HIS A 1 154 ? 10.210 -1.485 7.021 1.00 84.75 154 HIS A C 1
ATOM 1300 O O . HIS A 1 154 ? 9.093 -1.743 7.478 1.00 84.75 154 HIS A O 1
ATOM 1306 N N . PHE A 1 155 ? 11.323 -1.525 7.757 1.00 83.75 155 PHE A N 1
ATOM 1307 C CA . PHE A 1 155 ? 11.313 -1.834 9.185 1.00 83.75 155 PHE A CA 1
ATOM 1308 C C . PHE A 1 155 ? 10.544 -0.770 9.974 1.00 83.75 155 PHE A C 1
ATOM 1310 O O . PHE A 1 155 ? 9.592 -1.095 10.677 1.00 83.75 155 PHE A O 1
ATOM 1317 N N . MET A 1 156 ? 10.873 0.512 9.798 1.00 86.25 156 MET A N 1
ATOM 1318 C CA . MET A 1 156 ? 10.211 1.607 10.509 1.00 86.25 156 MET A CA 1
ATOM 1319 C C . MET A 1 156 ? 8.720 1.692 10.206 1.00 86.25 156 MET A C 1
ATOM 1321 O O . MET A 1 156 ? 7.939 1.911 11.126 1.00 86.25 156 MET A O 1
ATOM 1325 N N . ILE A 1 157 ? 8.295 1.457 8.962 1.00 90.94 157 ILE A N 1
ATOM 1326 C CA . ILE A 1 157 ? 6.873 1.387 8.600 1.00 90.94 157 ILE A CA 1
ATOM 1327 C C . ILE A 1 157 ? 6.132 0.376 9.478 1.00 90.94 157 ILE A C 1
ATOM 1329 O O . ILE A 1 157 ? 5.039 0.678 9.953 1.00 90.94 157 ILE A O 1
ATOM 1333 N N . ILE A 1 158 ? 6.727 -0.791 9.743 1.00 91.00 158 ILE A N 1
ATOM 1334 C CA . ILE 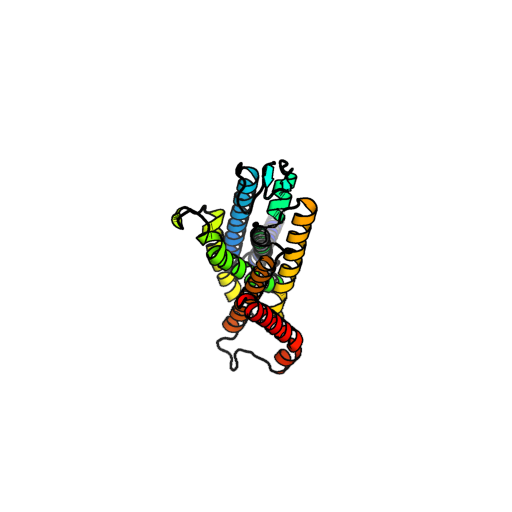A 1 158 ? 6.129 -1.806 10.617 1.00 91.00 158 ILE A CA 1
ATOM 1335 C C . ILE A 1 158 ? 5.941 -1.236 12.032 1.00 91.00 158 ILE A C 1
ATOM 1337 O O . ILE A 1 158 ? 4.839 -1.321 12.576 1.00 91.00 158 ILE A O 1
ATOM 1341 N N . PHE A 1 159 ? 6.959 -0.580 12.603 1.00 90.69 159 PHE A N 1
ATOM 1342 C CA . PHE A 1 159 ? 6.844 0.072 13.919 1.00 90.69 159 PHE A CA 1
ATOM 1343 C C . PHE A 1 159 ? 5.787 1.168 13.944 1.00 90.69 159 PHE A C 1
ATOM 1345 O O . PHE A 1 159 ? 5.003 1.226 14.887 1.00 90.69 159 PHE A O 1
ATOM 1352 N N . LEU A 1 160 ? 5.736 2.020 12.919 1.00 93.25 160 LEU A N 1
ATOM 1353 C CA . LEU A 1 160 ? 4.748 3.091 12.823 1.00 93.25 160 LEU A CA 1
ATOM 1354 C C . LEU A 1 160 ? 3.328 2.528 12.769 1.00 93.25 160 LEU A C 1
ATOM 1356 O O . LEU A 1 160 ? 2.440 2.999 13.479 1.00 93.25 160 LEU A O 1
ATOM 1360 N N . VAL A 1 161 ? 3.124 1.483 11.967 1.00 94.12 161 VAL A N 1
ATOM 1361 C CA . VAL A 1 161 ? 1.837 0.803 11.844 1.00 94.12 161 VAL A CA 1
ATOM 1362 C C . VAL A 1 161 ? 1.419 0.186 13.178 1.00 94.12 161 VAL A C 1
ATOM 1364 O O . VAL A 1 161 ? 0.307 0.445 13.631 1.00 94.12 161 VAL A O 1
ATOM 1367 N N . PHE A 1 162 ? 2.284 -0.571 13.857 1.00 92.75 162 PHE A N 1
ATOM 1368 C CA . PHE A 1 162 ? 1.932 -1.151 15.158 1.00 92.75 162 PHE A CA 1
ATOM 1369 C C . PHE A 1 162 ? 1.743 -0.093 16.246 1.00 92.75 162 PHE A C 1
ATOM 1371 O O . PHE A 1 162 ? 0.767 -0.151 16.996 1.00 92.75 162 PHE A O 1
ATOM 1378 N N . GLY A 1 163 ? 2.636 0.895 16.304 1.00 91.00 163 GLY A N 1
ATOM 1379 C CA . GLY A 1 163 ? 2.575 2.003 17.252 1.00 91.00 163 GLY A CA 1
ATOM 1380 C C . GLY A 1 163 ? 1.280 2.797 17.125 1.00 91.00 163 GLY A C 1
ATOM 1381 O O . GLY A 1 163 ? 0.704 3.192 18.133 1.00 91.00 163 GLY A O 1
ATOM 1382 N N . GLU A 1 164 ? 0.766 2.967 15.908 1.00 92.69 164 GLU A N 1
ATOM 1383 C CA . GLU A 1 164 ? -0.537 3.580 15.676 1.00 92.69 164 GLU A CA 1
ATOM 1384 C C . GLU A 1 164 ? -1.707 2.639 15.969 1.00 92.69 164 GLU A C 1
ATOM 1386 O O . GLU A 1 164 ? -2.688 3.034 16.606 1.00 92.69 164 GLU A O 1
ATOM 1391 N N . PHE A 1 165 ? -1.599 1.387 15.530 1.00 92.06 165 PHE A N 1
ATOM 1392 C CA . PHE A 1 165 ? -2.653 0.387 15.637 1.00 92.06 165 PHE A CA 1
ATOM 1393 C C . PHE A 1 165 ? -3.098 0.144 17.085 1.00 92.06 165 PHE A C 1
ATOM 1395 O O . PHE A 1 165 ? -4.295 0.011 17.343 1.00 92.06 165 PHE A O 1
ATOM 1402 N N . MET A 1 166 ? -2.167 0.175 18.044 1.00 87.88 166 MET A N 1
ATOM 1403 C CA . MET A 1 166 ? -2.471 0.013 19.472 1.00 87.88 166 MET A CA 1
ATOM 1404 C C . MET A 1 166 ? -3.515 1.017 19.996 1.00 87.88 166 MET A C 1
ATOM 1406 O O . MET A 1 166 ? -4.272 0.691 20.912 1.00 87.88 166 MET A O 1
ATOM 1410 N N . TYR A 1 167 ? -3.609 2.202 19.386 1.00 86.81 167 TYR A N 1
ATOM 1411 C CA . TYR A 1 167 ? -4.517 3.278 19.796 1.00 86.81 167 TYR A CA 1
ATOM 1412 C C . TYR A 1 167 ? -5.825 3.323 19.000 1.00 86.81 167 TYR A C 1
ATOM 1414 O O . TYR A 1 167 ? -6.714 4.111 19.324 1.00 86.81 167 TYR A O 1
ATOM 1422 N N . ILE A 1 168 ? -5.975 2.493 17.967 1.00 88.31 168 ILE A N 1
ATOM 1423 C CA . ILE A 1 168 ? -7.241 2.359 17.243 1.00 88.31 168 ILE A CA 1
ATOM 1424 C C . ILE A 1 168 ? -8.250 1.678 18.163 1.00 88.31 168 ILE A C 1
ATOM 1426 O O . ILE A 1 168 ? -7.968 0.608 18.698 1.00 88.31 168 ILE A O 1
ATOM 1430 N N . LYS A 1 169 ? -9.425 2.283 18.374 1.00 84.00 169 LYS A N 1
ATOM 1431 C CA . LYS A 1 169 ? -10.393 1.802 19.379 1.00 84.00 169 LYS A CA 1
ATOM 1432 C C . LYS A 1 169 ? -11.050 0.481 19.009 1.00 84.00 169 LYS A C 1
ATOM 1434 O O . LYS A 1 169 ? -11.213 -0.375 19.874 1.00 84.00 169 LYS A O 1
ATOM 1439 N N . ASP A 1 170 ? -11.401 0.316 17.742 1.00 86.19 170 ASP A N 1
ATOM 1440 C CA . ASP A 1 170 ? -12.153 -0.835 17.250 1.00 86.19 170 ASP A CA 1
ATOM 1441 C C . ASP A 1 170 ? -11.720 -1.172 15.821 1.00 86.19 170 ASP A C 1
ATOM 1443 O O . ASP A 1 170 ? -11.310 -0.269 15.097 1.00 86.19 170 ASP A O 1
ATOM 1447 N N . TYR A 1 171 ? -11.802 -2.434 15.401 1.00 87.19 171 TYR A N 1
ATOM 1448 C CA . TYR A 1 171 ? -11.483 -2.865 14.032 1.00 87.19 171 TYR A CA 1
ATOM 1449 C C . TYR A 1 171 ? -12.524 -3.895 13.601 1.00 87.19 171 TYR A C 1
ATOM 1451 O O . TYR A 1 171 ? -12.346 -5.083 13.812 1.00 87.19 171 TYR A O 1
ATOM 1459 N N . THR A 1 172 ? -13.650 -3.443 13.061 1.00 86.69 172 THR A N 1
ATOM 1460 C CA . THR A 1 172 ? -14.795 -4.308 12.738 1.00 86.69 172 THR A CA 1
ATOM 1461 C C . THR A 1 172 ? -14.480 -5.275 11.596 1.00 86.69 172 THR A C 1
ATOM 1463 O O . THR A 1 172 ? -13.628 -5.004 10.752 1.00 86.69 172 THR A O 1
ATOM 1466 N N . PHE A 1 173 ? -15.207 -6.394 11.513 1.00 84.25 173 PHE A N 1
ATOM 1467 C CA . PHE A 1 173 ? -14.933 -7.431 10.513 1.00 84.25 173 PHE A CA 1
ATOM 1468 C C . PHE A 1 173 ? -15.016 -6.898 9.074 1.00 84.25 173 PHE A C 1
ATOM 1470 O O . PHE A 1 173 ? -14.163 -7.204 8.247 1.00 84.25 173 PHE A O 1
ATOM 1477 N N . LYS A 1 174 ? -15.994 -6.032 8.779 1.00 84.06 174 LYS A N 1
ATOM 1478 C CA . LYS A 1 174 ? -16.136 -5.388 7.459 1.00 84.06 174 LYS A CA 1
ATOM 1479 C C . LYS A 1 174 ? -14.929 -4.530 7.059 1.00 84.06 174 LYS A C 1
ATOM 1481 O O . LYS A 1 174 ? -14.649 -4.393 5.877 1.00 84.06 174 LYS A O 1
ATOM 1486 N N . GLU A 1 175 ? -14.206 -3.962 8.026 1.00 86.31 175 GLU A N 1
ATOM 1487 C CA . GLU A 1 175 ? -13.052 -3.101 7.741 1.00 86.31 175 GLU A CA 1
ATOM 1488 C C . GLU A 1 175 ? -11.853 -3.908 7.231 1.00 86.31 175 GLU A C 1
ATOM 1490 O O . GLU A 1 175 ? -10.977 -3.330 6.589 1.00 86.31 175 GLU A O 1
ATOM 1495 N N . THR A 1 176 ? -11.857 -5.238 7.410 1.00 85.50 176 THR A N 1
ATOM 1496 C CA . THR A 1 176 ? -10.801 -6.114 6.880 1.00 85.50 176 THR A CA 1
ATOM 1497 C C . THR A 1 176 ? -10.717 -6.099 5.351 1.00 85.50 176 THR A C 1
ATOM 1499 O O . THR A 1 176 ? -9.689 -6.410 4.755 1.00 85.50 176 THR A O 1
ATOM 1502 N N . THR A 1 177 ? -11.802 -5.701 4.684 1.00 83.31 177 THR A N 1
ATOM 1503 C CA . THR A 1 177 ? -11.913 -5.732 3.225 1.00 83.31 177 THR A CA 1
ATOM 1504 C C . THR A 1 177 ? -11.592 -4.382 2.583 1.00 83.31 177 THR A C 1
ATOM 1506 O O . THR A 1 177 ? -11.542 -4.272 1.361 1.00 83.31 177 THR A O 1
ATOM 1509 N N . HIS A 1 178 ? -11.417 -3.315 3.362 1.00 82.88 178 HIS A N 1
ATOM 1510 C CA . HIS A 1 178 ? -11.286 -1.981 2.779 1.00 82.88 178 HIS A CA 1
ATOM 1511 C C . HIS A 1 178 ? -9.937 -1.770 2.073 1.00 82.88 178 HIS A C 1
ATOM 1513 O O . HIS A 1 178 ? -9.848 -0.959 1.158 1.00 82.88 178 HIS A O 1
ATOM 1519 N N . CYS A 1 179 ? -8.896 -2.520 2.445 1.00 79.31 179 CYS A N 1
ATOM 1520 C CA . CYS A 1 179 ? -7.583 -2.440 1.801 1.00 79.31 179 CYS A CA 1
ATOM 1521 C C . CYS A 1 179 ? -7.591 -2.892 0.321 1.00 79.31 179 CYS A C 1
ATOM 1523 O O . CYS A 1 179 ? -6.716 -2.481 -0.438 1.00 79.31 179 CYS A O 1
ATOM 1525 N N . PHE A 1 180 ? -8.610 -3.637 -0.138 1.00 76.94 180 PHE A N 1
ATOM 1526 C CA . PHE A 1 180 ? -8.722 -4.088 -1.538 1.00 76.94 180 PHE A CA 1
ATOM 1527 C C . PHE A 1 180 ? -8.916 -2.975 -2.552 1.00 76.94 180 PHE A C 1
ATOM 1529 O O . PHE A 1 180 ? -8.528 -3.145 -3.708 1.00 76.94 180 PHE A O 1
ATOM 1536 N N . ILE A 1 181 ? -9.459 -1.832 -2.129 1.00 77.12 181 ILE A N 1
ATOM 1537 C CA . ILE A 1 181 ? -9.599 -0.686 -3.026 1.00 77.12 181 ILE A CA 1
ATOM 1538 C C . ILE A 1 181 ? -8.235 -0.253 -3.576 1.00 77.12 181 ILE A C 1
ATOM 1540 O O . ILE A 1 181 ? -8.130 0.108 -4.743 1.00 77.12 181 ILE A O 1
ATOM 1544 N N . PHE A 1 182 ? -7.173 -0.384 -2.774 1.00 75.31 182 PHE A N 1
ATOM 1545 C CA . PHE A 1 182 ? -5.821 -0.050 -3.199 1.00 75.31 182 PHE A CA 1
ATOM 1546 C C . PHE A 1 182 ? -5.242 -1.071 -4.170 1.00 75.31 182 PHE A C 1
ATOM 1548 O O . PHE A 1 182 ? -4.555 -0.664 -5.095 1.00 75.31 182 PHE A O 1
ATOM 1555 N N . ILE A 1 183 ? -5.564 -2.364 -4.042 1.00 77.25 183 ILE A N 1
ATOM 1556 C CA . ILE A 1 183 ? -5.120 -3.361 -5.028 1.00 77.25 183 ILE A CA 1
ATOM 1557 C C . ILE A 1 183 ? -5.694 -3.049 -6.406 1.00 77.25 183 ILE A C 1
ATOM 1559 O O . ILE A 1 183 ? -4.947 -3.073 -7.380 1.00 77.25 183 ILE A O 1
ATOM 1563 N N . LEU A 1 184 ? -6.981 -2.703 -6.494 1.00 78.38 184 LEU A N 1
ATOM 1564 C CA . LEU A 1 184 ? -7.587 -2.321 -7.769 1.00 78.38 184 LEU A CA 1
ATOM 1565 C C . LEU A 1 184 ? -6.879 -1.097 -8.369 1.00 78.38 184 LEU A C 1
ATOM 1567 O O . LEU A 1 184 ? -6.477 -1.128 -9.529 1.00 78.38 184 LEU A O 1
ATOM 1571 N N . THR A 1 185 ? -6.656 -0.058 -7.561 1.00 77.06 185 THR A N 1
ATOM 1572 C CA . THR A 1 185 ? -5.925 1.145 -7.985 1.00 77.06 185 THR A CA 1
ATOM 1573 C C . THR A 1 185 ? -4.506 0.817 -8.455 1.00 77.06 185 THR A C 1
ATOM 1575 O O . THR A 1 185 ? -4.052 1.359 -9.460 1.00 77.06 185 THR A O 1
ATOM 1578 N N . CYS A 1 186 ? -3.814 -0.106 -7.787 1.00 75.94 186 CYS A N 1
ATOM 1579 C CA . CYS A 1 186 ? -2.472 -0.528 -8.174 1.00 75.94 186 CYS A CA 1
ATOM 1580 C C . CYS A 1 186 ? -2.462 -1.337 -9.470 1.00 75.94 186 CYS A C 1
ATOM 1582 O O . CYS A 1 186 ? -1.597 -1.103 -10.305 1.00 75.94 186 CYS A O 1
ATOM 1584 N N . LEU A 1 187 ? -3.429 -2.233 -9.688 1.00 81.06 187 LEU A N 1
ATOM 1585 C CA . LEU A 1 187 ? -3.564 -2.940 -10.964 1.00 81.06 187 LEU A CA 1
ATOM 1586 C C . LEU A 1 187 ? -3.814 -1.960 -12.115 1.00 81.06 187 LEU A C 1
ATOM 1588 O O . LEU A 1 187 ? -3.190 -2.089 -13.167 1.00 81.06 187 LEU A O 1
ATOM 1592 N N . CYS A 1 188 ? -4.649 -0.941 -11.893 1.00 81.31 188 CYS A N 1
ATOM 1593 C CA . CYS A 1 188 ? -4.852 0.136 -12.858 1.00 81.31 188 CYS A CA 1
ATOM 1594 C C . CYS A 1 188 ? -3.554 0.909 -13.130 1.00 81.31 188 CYS A C 1
ATOM 1596 O O . CYS A 1 188 ? -3.225 1.136 -14.289 1.00 81.31 188 CYS A O 1
ATOM 1598 N N . ALA A 1 189 ? -2.790 1.275 -12.095 1.00 76.19 189 ALA A N 1
ATOM 1599 C CA . ALA A 1 189 ? -1.519 1.985 -12.257 1.00 76.19 189 ALA A CA 1
ATOM 1600 C C . ALA A 1 189 ? -0.477 1.156 -13.029 1.00 76.19 189 ALA A C 1
ATOM 1602 O O . ALA A 1 189 ? 0.178 1.678 -13.929 1.00 76.19 189 ALA A O 1
ATOM 1603 N N . ILE A 1 190 ? -0.369 -0.145 -12.733 1.00 78.38 190 ILE A N 1
ATOM 1604 C CA . ILE A 1 190 ? 0.511 -1.082 -13.450 1.00 78.38 190 ILE A CA 1
ATOM 1605 C C . ILE A 1 190 ? 0.100 -1.175 -14.923 1.00 78.38 190 ILE A C 1
ATOM 1607 O O . ILE A 1 190 ? 0.955 -1.123 -15.807 1.00 78.38 190 ILE A O 1
ATOM 1611 N N . TYR A 1 191 ? -1.202 -1.283 -15.195 1.00 81.38 191 TYR A N 1
ATOM 1612 C CA . TYR A 1 191 ? -1.718 -1.350 -16.559 1.00 81.38 191 TYR A CA 1
ATOM 1613 C C . TYR A 1 191 ? -1.483 -0.051 -17.335 1.00 81.38 191 TYR A C 1
ATOM 1615 O O . TYR A 1 191 ? -1.022 -0.101 -18.470 1.00 81.38 191 TYR A O 1
ATOM 1623 N N . ILE A 1 192 ? -1.740 1.111 -16.725 1.00 77.25 192 ILE A N 1
ATOM 1624 C CA . ILE A 1 192 ? -1.466 2.418 -17.337 1.00 77.25 192 ILE A CA 1
ATOM 1625 C C . ILE A 1 192 ? 0.029 2.557 -17.641 1.00 77.25 192 ILE A C 1
ATOM 1627 O O . ILE A 1 192 ? 0.386 2.979 -18.737 1.00 77.25 192 ILE A O 1
ATOM 1631 N N . ASN A 1 193 ? 0.908 2.152 -16.718 1.00 75.00 193 ASN A N 1
ATOM 1632 C CA . ASN A 1 193 ? 2.353 2.172 -16.949 1.00 75.00 193 ASN A CA 1
ATOM 1633 C C . ASN A 1 193 ? 2.748 1.287 -18.141 1.00 75.00 193 ASN A C 1
ATOM 1635 O O . ASN A 1 193 ? 3.514 1.726 -18.996 1.00 75.00 193 ASN A O 1
ATOM 1639 N N . TYR A 1 194 ? 2.189 0.077 -18.238 1.00 77.12 194 TYR A N 1
ATOM 1640 C CA . TYR A 1 194 ? 2.407 -0.794 -19.393 1.00 77.12 194 TYR A CA 1
ATOM 1641 C C . TYR A 1 194 ? 1.872 -0.178 -20.693 1.00 77.12 194 TYR A C 1
ATOM 1643 O O . TYR A 1 194 ? 2.573 -0.185 -21.697 1.00 77.12 194 TYR A O 1
ATOM 1651 N N . ALA A 1 195 ? 0.673 0.404 -20.682 1.00 76.88 195 ALA A N 1
ATOM 1652 C CA . ALA A 1 195 ? 0.072 1.008 -21.869 1.00 76.88 195 ALA A CA 1
ATOM 1653 C C . ALA A 1 195 ? 0.859 2.227 -22.383 1.00 76.88 195 ALA A C 1
ATOM 1655 O O . ALA A 1 195 ? 0.923 2.445 -23.589 1.00 76.88 195 ALA A O 1
ATOM 1656 N N . LEU A 1 196 ? 1.458 3.013 -21.482 1.00 70.94 196 LEU A N 1
ATOM 1657 C CA . LEU A 1 196 ? 2.221 4.210 -21.841 1.00 70.94 196 LEU A CA 1
ATOM 1658 C C . LEU A 1 196 ? 3.671 3.909 -22.240 1.00 70.94 196 LEU A C 1
ATOM 1660 O O . LEU A 1 196 ? 4.210 4.600 -23.097 1.00 70.94 196 LEU A O 1
ATOM 1664 N N . ARG A 1 197 ? 4.308 2.910 -21.616 1.00 68.81 197 ARG A N 1
ATOM 1665 C CA . ARG A 1 197 ? 5.759 2.667 -21.749 1.00 68.81 197 ARG A CA 1
ATOM 1666 C C . ARG A 1 197 ? 6.117 1.316 -22.359 1.00 68.81 197 ARG A C 1
ATOM 1668 O O . ARG A 1 197 ? 7.275 1.078 -22.669 1.00 68.81 197 ARG A O 1
ATOM 1675 N N . GLY A 1 198 ? 5.157 0.402 -22.484 1.00 69.25 198 GLY A N 1
ATOM 1676 C CA . GLY A 1 198 ? 5.384 -0.977 -22.928 1.00 69.25 198 GLY A CA 1
ATOM 1677 C C . GLY A 1 198 ? 6.047 -1.875 -21.877 1.00 69.25 198 GLY A C 1
ATOM 1678 O O . GLY A 1 198 ? 6.422 -3.003 -22.189 1.00 69.25 198 GLY A O 1
ATOM 1679 N N . VAL A 1 199 ? 6.194 -1.407 -20.628 1.00 68.06 199 VAL A N 1
ATOM 1680 C CA . VAL A 1 199 ? 6.964 -2.099 -19.581 1.00 68.06 199 VAL A CA 1
ATOM 1681 C C . VAL A 1 199 ? 6.124 -2.382 -18.337 1.00 68.06 199 VAL A C 1
ATOM 1683 O O . VAL A 1 199 ? 5.403 -1.527 -17.821 1.00 68.06 199 VAL A O 1
ATOM 1686 N N . TRP A 1 200 ? 6.254 -3.603 -17.822 1.00 71.56 200 TRP A N 1
ATOM 1687 C CA . TRP A 1 200 ? 5.576 -4.075 -16.616 1.00 71.56 200 TRP A CA 1
ATOM 1688 C C . TRP A 1 200 ? 6.277 -3.623 -15.326 1.00 71.56 200 TRP A C 1
ATOM 1690 O O . TRP A 1 200 ? 7.506 -3.659 -15.233 1.00 71.56 200 TRP A O 1
ATOM 1700 N N . SER A 1 201 ? 5.507 -3.280 -14.287 1.00 65.00 201 SER A N 1
ATOM 1701 C CA . SER A 1 201 ? 6.057 -2.892 -12.980 1.00 65.00 201 SER A CA 1
ATOM 1702 C C . SER A 1 201 ? 6.861 -4.029 -12.334 1.00 65.00 201 SER A C 1
ATOM 1704 O O . SER A 1 201 ? 6.437 -5.190 -12.284 1.00 65.00 201 SER A O 1
ATOM 1706 N N . TYR A 1 202 ? 8.053 -3.681 -11.847 1.00 58.84 202 TYR A N 1
ATOM 1707 C CA . TYR A 1 202 ? 9.077 -4.583 -11.314 1.00 58.84 202 TYR A CA 1
ATOM 1708 C C . TYR A 1 202 ? 9.639 -5.639 -12.282 1.00 58.84 202 TYR A C 1
ATOM 1710 O O . TYR A 1 202 ? 10.454 -6.452 -11.861 1.00 58.84 202 TYR A O 1
ATOM 1718 N N . ASN A 1 203 ? 9.154 -5.733 -13.531 1.00 61.69 203 ASN A N 1
ATOM 1719 C CA . ASN A 1 203 ? 9.331 -6.916 -14.395 1.00 61.69 203 ASN A CA 1
ATOM 1720 C C . ASN A 1 203 ? 8.899 -8.250 -13.718 1.00 61.69 203 ASN A C 1
ATOM 1722 O O . ASN A 1 203 ? 9.080 -9.337 -14.268 1.00 61.69 203 ASN A O 1
ATOM 1726 N N . LEU A 1 204 ? 8.285 -8.163 -12.531 1.00 65.00 204 LEU A N 1
ATOM 1727 C CA . LEU A 1 204 ? 7.732 -9.256 -11.736 1.00 65.00 204 LEU A CA 1
ATOM 1728 C C . LEU A 1 204 ? 6.237 -9.402 -12.008 1.00 65.00 204 LEU A C 1
ATOM 1730 O O . LEU A 1 204 ? 5.731 -10.519 -12.109 1.00 65.00 204 LEU A O 1
ATOM 1734 N N . VAL A 1 205 ? 5.530 -8.275 -12.137 1.00 72.56 205 VAL A N 1
ATOM 1735 C CA . VAL A 1 205 ? 4.072 -8.245 -12.270 1.00 72.56 205 VAL A CA 1
ATOM 1736 C C . VAL A 1 205 ? 3.694 -8.057 -13.736 1.00 72.56 205 VAL A C 1
ATOM 1738 O O . VAL A 1 205 ? 3.408 -6.956 -14.194 1.00 72.56 205 VAL A O 1
ATOM 1741 N N . LYS A 1 206 ? 3.719 -9.166 -14.477 1.00 78.06 206 LYS A N 1
ATOM 1742 C CA . LYS A 1 206 ? 3.329 -9.244 -15.891 1.00 78.06 206 LYS A CA 1
ATOM 1743 C C . LYS A 1 206 ? 1.859 -9.646 -16.004 1.00 78.06 206 LYS A C 1
ATOM 1745 O O . LYS A 1 206 ? 1.549 -10.822 -15.818 1.00 78.06 206 LYS A O 1
ATOM 1750 N N . LEU A 1 207 ? 0.955 -8.687 -16.234 1.00 81.44 207 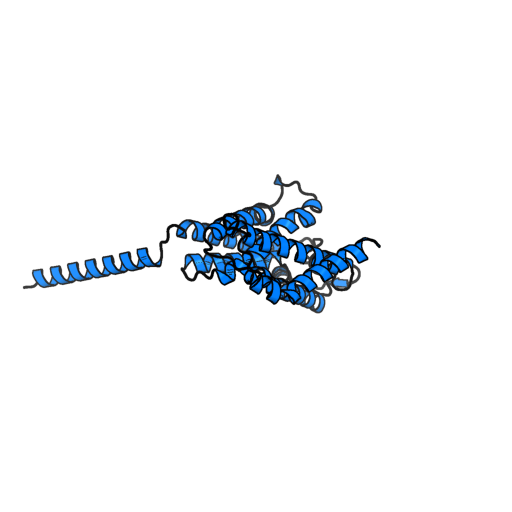LEU A N 1
ATOM 1751 C CA . LEU A 1 207 ? -0.498 -8.952 -16.256 1.00 81.44 207 LEU A CA 1
ATOM 1752 C C . LEU A 1 207 ? -0.941 -9.776 -17.478 1.00 81.44 207 LEU A C 1
ATOM 1754 O O . LEU A 1 207 ? -2.042 -10.315 -17.497 1.00 81.44 207 LEU A O 1
ATOM 1758 N N . ASP A 1 208 ? -0.087 -9.908 -18.485 1.00 81.12 208 ASP A N 1
ATOM 1759 C CA . ASP A 1 208 ? -0.266 -10.781 -19.647 1.00 81.12 208 ASP A CA 1
ATOM 1760 C C . ASP A 1 208 ? 0.125 -12.246 -19.375 1.00 81.12 208 ASP A C 1
ATOM 1762 O O . ASP A 1 208 ? -0.115 -13.114 -20.213 1.00 81.12 208 ASP A O 1
ATOM 1766 N N . ARG A 1 209 ? 0.728 -12.558 -18.216 1.00 83.19 209 ARG A N 1
ATOM 1767 C CA . ARG A 1 209 ? 1.248 -13.898 -17.898 1.00 83.19 209 ARG A CA 1
ATOM 1768 C C . ARG A 1 209 ? 0.712 -14.437 -16.583 1.00 83.19 209 ARG A C 1
ATOM 1770 O O . ARG A 1 209 ? 0.518 -13.709 -15.611 1.00 83.19 209 ARG A O 1
ATOM 1777 N N . TYR A 1 210 ? 0.606 -15.764 -16.508 1.00 82.56 210 TYR A N 1
ATOM 1778 C CA . TYR A 1 210 ? 0.226 -16.465 -15.280 1.00 82.56 210 TYR A CA 1
ATOM 1779 C C . TYR A 1 210 ? 1.118 -16.093 -14.084 1.00 82.56 210 TYR A C 1
ATOM 1781 O O . TYR A 1 210 ? 0.615 -15.878 -12.986 1.00 82.56 210 TYR A O 1
ATOM 1789 N N . SER A 1 211 ? 2.430 -15.937 -14.290 1.00 81.38 211 SER A N 1
ATOM 1790 C CA . SER A 1 211 ? 3.368 -15.585 -13.216 1.00 81.38 211 SER A CA 1
ATOM 1791 C C . SER A 1 211 ? 3.030 -14.259 -12.523 1.00 81.38 211 SER A C 1
ATOM 1793 O O . SER A 1 211 ? 3.209 -14.149 -11.311 1.00 81.38 211 SER A O 1
ATOM 1795 N N . GLY A 1 212 ? 2.520 -13.265 -13.263 1.00 82.06 212 GLY A N 1
ATOM 1796 C CA . GLY A 1 212 ? 2.092 -11.990 -12.688 1.00 82.06 212 GLY A CA 1
ATOM 1797 C C . GLY A 1 212 ? 0.814 -12.137 -11.864 1.00 82.06 212 GLY A C 1
ATOM 1798 O O . GLY A 1 212 ? 0.766 -11.679 -10.724 1.00 82.06 212 GLY A O 1
ATOM 1799 N N . TRP A 1 213 ? -0.187 -12.851 -12.387 1.00 84.38 213 TRP A N 1
ATOM 1800 C CA . TRP A 1 213 ? -1.435 -13.134 -11.663 1.00 84.38 213 TRP A CA 1
ATOM 1801 C C . TRP A 1 213 ? -1.231 -14.014 -10.426 1.00 84.38 213 TRP A C 1
ATOM 1803 O O . TRP A 1 213 ? -1.885 -13.795 -9.405 1.00 84.38 213 TRP A O 1
ATOM 1813 N N . ASN A 1 214 ? -0.290 -14.959 -10.478 1.00 85.31 214 ASN A N 1
ATOM 1814 C CA . ASN A 1 214 ? 0.137 -15.750 -9.326 1.00 85.31 214 ASN A CA 1
ATOM 1815 C C . ASN A 1 214 ? 0.710 -14.840 -8.224 1.00 85.31 214 ASN A C 1
ATOM 1817 O O . ASN A 1 214 ? 0.285 -14.898 -7.070 1.00 85.31 214 ASN A O 1
ATOM 1821 N N . LEU A 1 215 ? 1.612 -13.922 -8.586 1.00 83.75 215 LEU A N 1
ATOM 1822 C CA . LEU A 1 215 ? 2.195 -12.969 -7.642 1.00 83.75 215 LEU A CA 1
ATOM 1823 C C . LEU A 1 215 ? 1.146 -12.018 -7.034 1.00 83.75 215 LEU A C 1
ATOM 1825 O O . LEU A 1 215 ? 1.154 -11.782 -5.823 1.00 83.75 215 LEU A O 1
ATOM 1829 N N . ILE A 1 216 ? 0.213 -11.511 -7.846 1.00 85.81 216 ILE A N 1
ATOM 1830 C CA . ILE A 1 216 ? -0.901 -10.673 -7.374 1.00 85.81 216 ILE A CA 1
ATOM 1831 C C . ILE A 1 216 ? -1.782 -11.455 -6.400 1.00 85.81 216 ILE A C 1
ATOM 1833 O O . ILE A 1 216 ? -2.115 -10.948 -5.334 1.00 85.81 216 ILE A O 1
ATOM 1837 N N . SER A 1 217 ? -2.108 -12.705 -6.723 1.00 86.50 217 SER A N 1
ATOM 1838 C CA . SER A 1 217 ? -2.942 -13.572 -5.885 1.00 86.50 217 SER A CA 1
ATOM 1839 C C . SER A 1 217 ? -2.287 -13.856 -4.530 1.00 86.50 217 SER A C 1
ATOM 1841 O O . SER A 1 217 ? -2.928 -13.705 -3.490 1.00 86.50 217 SER A O 1
ATOM 1843 N N . LYS A 1 218 ? -0.983 -14.164 -4.512 1.00 86.62 218 LYS A N 1
ATOM 1844 C CA . LYS A 1 218 ? -0.204 -14.316 -3.269 1.00 86.62 218 LYS A CA 1
ATOM 1845 C C . LYS A 1 218 ? -0.171 -13.023 -2.451 1.00 86.62 218 LYS A C 1
ATOM 1847 O O . LYS A 1 218 ? -0.349 -13.062 -1.235 1.00 86.62 218 LYS A O 1
ATOM 1852 N N . THR A 1 219 ? -0.013 -11.880 -3.116 1.00 86.56 219 THR A N 1
ATOM 1853 C CA . THR A 1 219 ? -0.045 -10.550 -2.482 1.00 86.56 219 THR A CA 1
ATOM 1854 C C . THR A 1 219 ? -1.404 -10.262 -1.843 1.00 86.56 219 THR A C 1
ATOM 1856 O O . THR A 1 219 ? -1.465 -9.827 -0.695 1.00 86.56 219 THR A O 1
ATOM 1859 N N . VAL A 1 220 ? -2.499 -10.560 -2.549 1.00 87.62 220 VAL A N 1
ATOM 1860 C CA . VAL A 1 220 ? -3.874 -10.430 -2.051 1.00 87.62 220 VAL A CA 1
ATOM 1861 C C . VAL A 1 220 ? -4.087 -11.284 -0.799 1.00 87.62 220 VAL A C 1
ATOM 1863 O O . VAL A 1 220 ? -4.598 -10.777 0.199 1.00 87.62 220 VAL A O 1
ATOM 18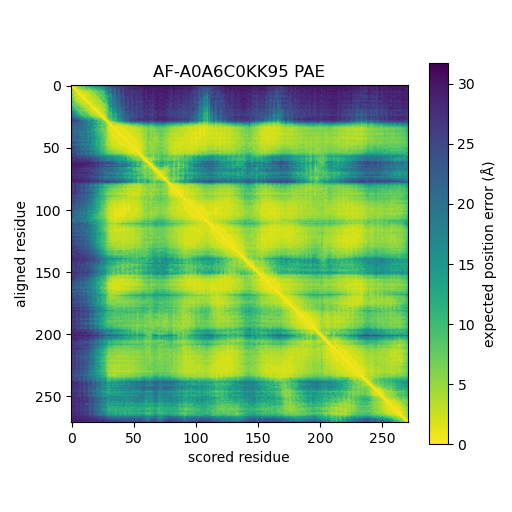66 N N . ILE A 1 221 ? -3.673 -12.555 -0.819 1.00 88.12 221 ILE A N 1
ATOM 1867 C CA . ILE A 1 221 ? -3.788 -13.446 0.346 1.00 88.12 221 ILE A CA 1
ATOM 1868 C C . ILE A 1 221 ? -2.981 -12.915 1.524 1.00 88.12 221 ILE A C 1
ATOM 1870 O O . ILE A 1 221 ? -3.495 -12.860 2.638 1.00 88.12 221 ILE A O 1
ATOM 1874 N N . LEU A 1 222 ? -1.739 -12.490 1.298 1.00 89.56 222 LEU A N 1
ATOM 1875 C CA . LEU A 1 222 ? -0.923 -11.949 2.377 1.00 89.56 222 LEU A CA 1
ATOM 1876 C C . LEU A 1 222 ? -1.564 -10.695 2.984 1.00 89.56 222 LEU A C 1
ATOM 1878 O O . LEU A 1 222 ? -1.616 -10.564 4.206 1.00 89.56 222 LEU A O 1
ATOM 1882 N N . MET A 1 223 ? -2.133 -9.824 2.151 1.00 89.00 223 MET A N 1
ATOM 1883 C CA . MET A 1 223 ? -2.853 -8.643 2.617 1.00 89.00 223 MET A CA 1
ATOM 1884 C C . MET A 1 223 ? -4.097 -8.995 3.433 1.00 89.00 223 MET A C 1
ATOM 1886 O O . MET A 1 223 ? -4.335 -8.373 4.473 1.00 89.00 223 MET A O 1
ATOM 1890 N N . TYR A 1 224 ? -4.849 -10.026 3.026 1.00 87.25 224 TYR A N 1
ATOM 1891 C CA . TYR A 1 224 ? -5.923 -10.589 3.848 1.00 87.25 224 TYR A CA 1
ATOM 1892 C C . TYR A 1 224 ? -5.393 -11.036 5.206 1.00 87.25 224 TYR A C 1
ATOM 1894 O O . TYR A 1 224 ? -5.941 -10.635 6.231 1.00 87.25 224 TYR A O 1
ATOM 1902 N N . CYS A 1 225 ? -4.319 -11.825 5.228 1.00 89.38 225 CYS A N 1
ATOM 1903 C CA . CYS A 1 225 ? -3.713 -12.313 6.462 1.00 89.38 225 CYS A CA 1
ATOM 1904 C C . CYS A 1 225 ? -3.297 -11.155 7.379 1.00 89.38 225 CYS A C 1
ATOM 1906 O O . CYS A 1 225 ? -3.632 -11.175 8.561 1.00 89.38 225 CYS A O 1
ATOM 1908 N N . CYS A 1 226 ? -2.652 -10.112 6.847 1.00 90.81 226 CYS A N 1
ATOM 1909 C CA . CYS A 1 226 ? -2.276 -8.919 7.608 1.00 90.81 226 CYS A CA 1
ATOM 1910 C C . CYS A 1 226 ? -3.495 -8.171 8.171 1.00 90.81 226 CYS A C 1
ATOM 1912 O O . CYS A 1 226 ? -3.490 -7.753 9.330 1.00 90.81 226 CYS A O 1
ATOM 1914 N N . SER A 1 227 ? -4.560 -8.017 7.384 1.00 90.88 227 SER A N 1
ATOM 1915 C CA . SER A 1 227 ? -5.769 -7.324 7.830 1.00 90.88 227 SER A CA 1
ATOM 1916 C C . SER A 1 227 ? -6.558 -8.124 8.878 1.00 90.88 227 SER A C 1
ATOM 1918 O O . SER A 1 227 ? -6.998 -7.569 9.888 1.00 90.88 227 SER A O 1
ATOM 1920 N N . PHE A 1 228 ? -6.669 -9.443 8.703 1.00 89.88 228 PHE A N 1
ATOM 1921 C CA . PHE A 1 228 ? -7.241 -10.344 9.705 1.00 89.88 228 PHE A CA 1
ATOM 1922 C C . PHE A 1 228 ? -6.418 -10.384 10.982 1.00 89.88 228 PHE A C 1
ATOM 1924 O O . PHE A 1 228 ? -6.977 -10.387 12.076 1.00 89.88 228 PHE A O 1
ATOM 1931 N N . PHE A 1 229 ? -5.096 -10.380 10.858 1.00 91.00 229 PHE A N 1
ATOM 1932 C CA . PHE A 1 229 ? -4.203 -10.326 11.999 1.00 91.00 229 PHE A CA 1
ATOM 1933 C C . PHE A 1 229 ? -4.483 -9.091 12.867 1.00 91.00 229 PHE A C 1
ATOM 1935 O O . PHE A 1 229 ? -4.600 -9.223 14.084 1.00 91.00 229 PHE A O 1
ATOM 1942 N N . PHE A 1 230 ? -4.719 -7.919 12.269 1.00 91.12 230 PHE A N 1
ATOM 1943 C CA . PHE A 1 230 ? -5.166 -6.737 13.015 1.00 91.12 230 PHE A CA 1
ATOM 1944 C C . PHE A 1 230 ? -6.519 -6.943 13.700 1.00 91.12 230 PHE A C 1
ATOM 1946 O O . PHE A 1 230 ? -6.644 -6.669 14.894 1.00 91.12 230 PHE A O 1
ATOM 1953 N N . TYR A 1 231 ? -7.515 -7.484 13.001 1.00 90.94 231 TYR A N 1
ATOM 1954 C CA . TYR A 1 231 ? -8.806 -7.814 13.613 1.00 90.94 231 TYR A CA 1
ATOM 1955 C C . TYR A 1 231 ? -8.639 -8.714 14.856 1.00 90.94 231 TYR A C 1
ATOM 1957 O O . TYR A 1 231 ? -9.114 -8.380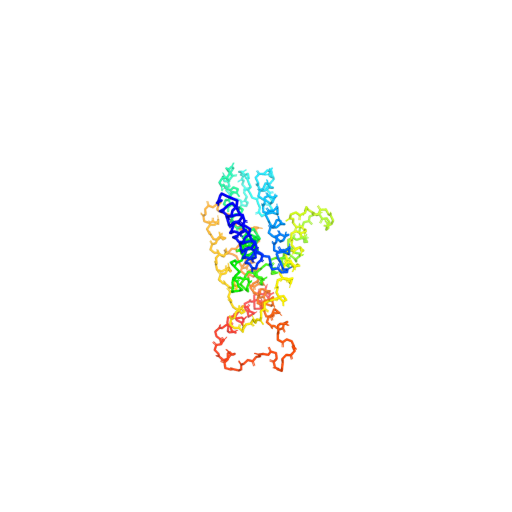 15.945 1.00 90.94 231 TYR A O 1
ATOM 1965 N N . PHE A 1 232 ? -7.895 -9.816 14.726 1.00 89.81 232 PHE A N 1
ATOM 1966 C CA . PHE A 1 232 ? -7.677 -10.766 15.817 1.00 89.81 232 PHE A CA 1
ATOM 1967 C C . PHE A 1 232 ? -6.869 -10.169 16.965 1.00 89.81 232 PHE A C 1
ATOM 1969 O O . PHE A 1 232 ? -7.234 -10.367 18.123 1.00 89.81 232 PHE A O 1
ATOM 1976 N N . LEU A 1 233 ? -5.825 -9.385 16.677 1.00 89.81 233 LEU A N 1
ATOM 1977 C CA . LEU A 1 233 ? -5.079 -8.673 17.713 1.00 89.81 233 LEU A CA 1
ATOM 1978 C C . LEU A 1 233 ? -5.986 -7.754 18.531 1.00 89.81 233 LEU A C 1
ATOM 1980 O O . LEU A 1 233 ? -5.815 -7.657 19.749 1.00 89.81 233 LEU A O 1
ATOM 1984 N N . LYS A 1 234 ? -6.960 -7.100 17.887 1.00 89.75 234 LYS A N 1
ATOM 1985 C CA . LYS A 1 234 ? -7.854 -6.176 18.582 1.00 89.75 234 LYS A CA 1
ATOM 1986 C C . LYS A 1 234 ? -8.866 -6.883 19.477 1.00 89.75 234 LYS A C 1
ATOM 1988 O O . LYS A 1 234 ? -9.177 -6.377 20.555 1.00 89.75 234 LYS A O 1
ATOM 1993 N N . TYR A 1 235 ? -9.344 -8.057 19.071 1.00 88.00 235 TYR A N 1
ATOM 1994 C CA . TYR A 1 235 ? -10.344 -8.824 19.818 1.00 88.00 235 TYR A CA 1
ATOM 1995 C C . TYR A 1 235 ? -9.795 -10.050 20.551 1.00 88.00 235 TYR A C 1
ATOM 1997 O O . TYR A 1 235 ? -10.586 -10.847 21.051 1.00 88.00 235 TYR A O 1
ATOM 2005 N N . LYS A 1 236 ? -8.470 -10.178 20.695 1.00 84.31 236 LYS A N 1
ATOM 2006 C CA . LYS A 1 236 ? -7.808 -11.330 21.334 1.00 84.31 236 LYS A CA 1
ATOM 2007 C C . LYS A 1 236 ? -8.353 -11.696 22.721 1.00 84.31 236 LYS A C 1
ATOM 2009 O O . LYS A 1 236 ? -8.355 -12.862 23.085 1.00 84.31 236 LYS A O 1
ATOM 2014 N N . ASN A 1 237 ? -8.833 -10.704 23.475 1.00 83.00 237 ASN A N 1
ATOM 2015 C CA . ASN A 1 237 ? -9.342 -10.874 24.840 1.00 83.00 237 ASN A CA 1
ATOM 2016 C C . ASN A 1 237 ? -10.880 -10.974 24.914 1.00 83.00 237 ASN A C 1
ATOM 2018 O O . ASN A 1 237 ? -11.430 -11.040 26.011 1.00 83.00 237 ASN A O 1
ATOM 2022 N N . LYS A 1 238 ? -11.601 -10.936 23.783 1.00 82.00 238 LYS A N 1
ATOM 2023 C CA . LYS A 1 238 ? -13.062 -11.105 23.758 1.00 82.00 238 LYS A CA 1
ATOM 2024 C C . LYS A 1 238 ? -13.420 -12.560 23.462 1.00 82.00 238 LYS A C 1
ATOM 2026 O O . LYS A 1 238 ? -12.810 -13.190 22.600 1.00 82.00 238 LYS A O 1
ATOM 2031 N N . GLN A 1 239 ? -14.454 -13.078 24.127 1.00 73.75 239 GLN A N 1
ATOM 2032 C CA . GLN A 1 239 ? -15.004 -14.397 23.803 1.00 73.75 239 GLN A CA 1
ATOM 2033 C C . GLN A 1 239 ? -15.407 -14.461 22.320 1.00 73.75 239 GLN A C 1
ATOM 2035 O O . GLN A 1 239 ? -15.994 -13.519 21.782 1.00 73.75 239 GLN A O 1
ATOM 2040 N N . GLY A 1 240 ? -15.038 -15.555 21.646 1.00 69.56 240 GLY A N 1
ATOM 2041 C CA . GLY A 1 240 ? -15.293 -15.746 20.215 1.00 69.56 240 GLY A CA 1
ATOM 2042 C C . GLY A 1 240 ? -14.515 -14.804 19.285 1.00 69.56 240 GLY A C 1
ATOM 2043 O O . GLY A 1 240 ? -14.931 -14.629 18.144 1.00 69.56 240 GLY A O 1
ATOM 2044 N N . PHE A 1 241 ? -13.433 -14.164 19.752 1.00 75.75 241 PHE A N 1
ATOM 2045 C CA . PHE A 1 241 ? -12.607 -13.225 18.972 1.00 75.75 241 PHE A CA 1
ATOM 2046 C C . PHE A 1 241 ? -13.398 -12.071 18.329 1.00 75.75 241 PHE A C 1
ATOM 2048 O O . PHE A 1 241 ? -12.991 -11.523 17.309 1.00 75.75 241 PHE A O 1
ATOM 2055 N N . GLY A 1 242 ? -14.545 -11.700 18.910 1.00 72.56 242 GLY A N 1
ATOM 2056 C CA . GLY A 1 242 ? -15.422 -10.662 18.360 1.00 72.56 242 GLY A CA 1
ATOM 2057 C C . GLY A 1 242 ? -16.222 -11.080 17.118 1.00 72.56 242 GLY A C 1
ATOM 2058 O O . GLY A 1 242 ? -16.888 -10.229 16.524 1.00 72.56 242 GLY A O 1
ATOM 2059 N N . LEU A 1 243 ? -16.189 -12.359 16.722 1.00 76.62 243 LEU A N 1
ATOM 2060 C CA . LEU A 1 243 ? -16.896 -12.857 15.543 1.00 76.62 243 LEU A CA 1
ATOM 2061 C C . LEU A 1 243 ? -18.409 -12.866 15.779 1.00 76.62 243 LEU A C 1
ATOM 2063 O O . LEU A 1 243 ? -18.926 -13.581 16.636 1.00 76.62 243 LEU A O 1
ATOM 2067 N N . ASN A 1 244 ? -19.138 -12.101 14.967 1.00 75.62 244 ASN A N 1
ATOM 2068 C CA . ASN A 1 244 ? -20.596 -12.097 14.965 1.00 75.62 244 ASN A CA 1
ATOM 2069 C C . ASN A 1 244 ? -21.129 -12.966 13.806 1.00 75.62 244 ASN A C 1
ATOM 2071 O O . ASN A 1 244 ? -20.909 -12.617 12.640 1.00 75.62 244 ASN A O 1
ATOM 2075 N N . PRO A 1 245 ? -21.894 -14.046 14.069 1.00 74.19 245 PRO A N 1
ATOM 2076 C CA . PRO A 1 245 ? -22.442 -14.915 13.023 1.00 74.19 245 PRO A CA 1
ATOM 2077 C C . PRO A 1 245 ? -23.287 -14.176 11.976 1.00 74.19 245 PRO A C 1
ATOM 2079 O O . PRO A 1 245 ? -23.322 -14.572 10.809 1.00 74.19 245 PRO A O 1
ATOM 2082 N N . LYS A 1 246 ? -23.963 -13.084 12.367 1.00 77.06 246 LYS A N 1
ATOM 2083 C CA . LYS A 1 246 ? -24.738 -12.248 11.437 1.00 77.06 246 LYS A CA 1
ATOM 2084 C C . LYS A 1 246 ? -23.837 -11.503 10.452 1.00 77.06 246 LYS A C 1
ATOM 2086 O O . LYS A 1 246 ? -24.208 -11.380 9.288 1.00 77.06 246 LYS A O 1
ATOM 2091 N N . GLU A 1 247 ? -22.679 -11.020 10.897 1.00 74.75 247 GLU A N 1
ATOM 2092 C CA . GLU A 1 247 ? -21.708 -10.354 10.020 1.00 74.75 247 GLU A CA 1
ATOM 2093 C C . GLU A 1 247 ? -21.024 -11.363 9.099 1.00 74.75 247 GLU A C 1
ATOM 2095 O O . GLU A 1 247 ? -20.968 -11.145 7.892 1.00 74.75 247 GLU A O 1
ATOM 2100 N N . LEU A 1 248 ? -20.636 -12.524 9.632 1.00 74.69 248 LEU A N 1
ATOM 2101 C CA . LEU A 1 248 ? -20.008 -13.594 8.854 1.00 74.69 248 LEU A CA 1
ATOM 2102 C C . LEU A 1 248 ? -20.902 -14.065 7.693 1.00 74.69 248 LEU A C 1
ATOM 2104 O O . LEU A 1 248 ? -20.433 -14.265 6.574 1.00 74.69 248 LEU A O 1
ATOM 2108 N N . ARG A 1 249 ? -22.219 -14.168 7.933 1.00 74.56 249 ARG A N 1
ATOM 2109 C CA . ARG A 1 249 ? -23.211 -14.507 6.897 1.00 74.56 249 ARG A CA 1
ATOM 2110 C C . ARG A 1 249 ? -23.370 -13.432 5.822 1.00 74.56 249 ARG A C 1
ATOM 2112 O O . ARG A 1 249 ? -23.729 -13.782 4.700 1.00 74.56 249 ARG A O 1
ATOM 2119 N N . LYS A 1 250 ? -23.137 -12.156 6.139 1.00 76.88 250 LYS A N 1
ATOM 2120 C CA . LYS A 1 250 ? -23.169 -11.061 5.154 1.00 76.88 250 LYS A CA 1
ATOM 2121 C C . LYS A 1 250 ? -21.894 -11.018 4.310 1.00 76.88 250 LYS A C 1
ATOM 2123 O O . LYS A 1 250 ? -21.946 -10.602 3.160 1.00 76.88 250 LYS A O 1
ATOM 2128 N N . SER A 1 251 ? -20.788 -11.539 4.831 1.00 72.25 251 SER A N 1
ATOM 2129 C CA . SER A 1 251 ? -19.494 -11.592 4.143 1.00 72.25 251 SER A CA 1
ATOM 2130 C C . SER A 1 251 ? -19.305 -12.816 3.233 1.00 72.25 251 SER A C 1
ATOM 2132 O O . SER A 1 251 ? -18.179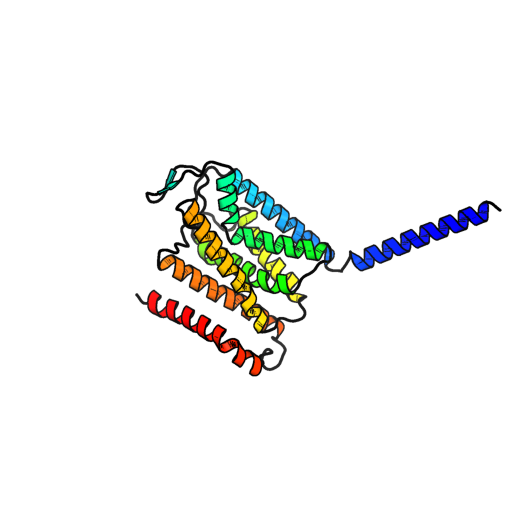 -13.153 2.881 1.00 72.25 251 SER A O 1
ATOM 2134 N N . LYS A 1 252 ? -20.376 -13.495 2.800 1.00 71.75 252 LYS A N 1
ATOM 2135 C CA . LYS A 1 252 ? -20.274 -14.687 1.930 1.00 71.75 252 LYS A CA 1
ATOM 2136 C C . LYS A 1 252 ? -19.512 -14.431 0.626 1.00 71.75 252 LYS A C 1
ATOM 2138 O O . LYS A 1 252 ? -18.657 -15.235 0.280 1.00 71.75 252 LYS A O 1
ATOM 2143 N N . GLY A 1 253 ? -19.779 -13.306 -0.047 1.00 71.12 253 GLY A N 1
ATOM 2144 C CA . GLY A 1 253 ? -19.089 -12.932 -1.292 1.00 71.12 253 GLY A CA 1
ATOM 2145 C C . GLY A 1 253 ? -17.581 -12.717 -1.108 1.00 71.12 253 GLY A C 1
ATOM 2146 O O . GLY A 1 253 ? -16.778 -13.008 -1.990 1.00 71.12 253 GLY A O 1
ATOM 2147 N N . PHE A 1 254 ? -17.187 -12.265 0.081 1.00 70.88 254 PHE A N 1
ATOM 2148 C CA . PHE A 1 254 ? -15.788 -12.112 0.459 1.00 70.88 254 PHE A CA 1
ATOM 2149 C C . PHE A 1 254 ? -15.104 -13.474 0.628 1.00 70.88 254 PHE A C 1
ATOM 2151 O O . PHE A 1 254 ? -14.047 -13.709 0.048 1.00 70.88 254 PHE A O 1
ATOM 2158 N N . PHE A 1 255 ? -15.729 -14.400 1.363 1.00 77.12 255 PHE A N 1
ATOM 2159 C CA . PHE A 1 255 ? -15.168 -15.739 1.549 1.00 77.12 255 PHE A CA 1
ATOM 2160 C C . PHE A 1 255 ? -15.123 -16.526 0.240 1.00 77.12 255 PHE A C 1
ATOM 2162 O O . PHE A 1 255 ? -14.139 -17.215 -0.005 1.00 77.12 255 PHE A O 1
ATOM 2169 N N . SER A 1 256 ? -16.126 -16.388 -0.632 1.00 77.00 256 SER A N 1
ATOM 2170 C CA . SER A 1 256 ? -16.088 -17.018 -1.954 1.00 77.00 256 SER A CA 1
ATOM 2171 C C . SER A 1 256 ? -14.951 -16.481 -2.822 1.00 77.00 256 SER A C 1
ATOM 2173 O O . SER A 1 256 ? -14.305 -17.264 -3.507 1.00 77.00 256 SER A O 1
ATOM 2175 N N . GLY A 1 257 ? -14.663 -15.175 -2.762 1.00 75.25 257 GLY A N 1
ATOM 2176 C CA . GLY A 1 257 ? -13.512 -14.589 -3.455 1.00 75.25 257 GLY A CA 1
ATOM 2177 C C . GLY A 1 257 ? -12.185 -15.139 -2.933 1.00 75.25 257 GLY A C 1
ATOM 2178 O O . GLY A 1 257 ? -11.337 -15.550 -3.717 1.00 75.25 257 GLY A O 1
ATOM 2179 N N . LEU A 1 258 ? -12.031 -15.237 -1.610 1.00 80.81 258 LEU A N 1
ATOM 2180 C CA . LEU A 1 258 ? -10.829 -15.795 -0.986 1.00 80.81 258 LEU A CA 1
ATOM 2181 C C . LEU A 1 258 ? -10.638 -17.277 -1.355 1.00 80.81 258 LEU A C 1
ATOM 2183 O O . LEU A 1 258 ? -9.542 -17.674 -1.742 1.00 80.81 258 LEU A O 1
ATOM 2187 N N . VAL A 1 259 ? -11.710 -18.076 -1.326 1.00 82.94 259 VAL A N 1
ATOM 2188 C CA . VAL A 1 259 ? -11.695 -19.477 -1.780 1.00 82.94 259 VAL A CA 1
ATOM 2189 C C . VAL A 1 259 ? -11.329 -19.578 -3.261 1.00 82.94 259 VAL A C 1
ATOM 2191 O O . VAL A 1 259 ? -10.535 -20.440 -3.618 1.00 82.94 259 VAL A O 1
ATOM 2194 N N . ALA A 1 260 ? -11.844 -18.691 -4.116 1.00 81.00 260 ALA A N 1
ATOM 2195 C CA . ALA A 1 260 ? -11.507 -18.679 -5.538 1.00 81.00 260 ALA A CA 1
ATOM 2196 C C . ALA A 1 260 ? -10.022 -18.366 -5.784 1.00 81.00 260 ALA A C 1
ATOM 2198 O O . ALA A 1 260 ? -9.395 -19.011 -6.620 1.00 81.00 260 ALA A O 1
ATOM 2199 N N . ILE A 1 261 ? -9.437 -17.428 -5.030 1.00 81.25 261 ILE A N 1
ATOM 2200 C CA . ILE A 1 261 ? -8.005 -17.103 -5.123 1.00 81.25 261 ILE A CA 1
ATOM 2201 C C . ILE A 1 261 ? -7.152 -18.271 -4.617 1.00 81.25 261 ILE A C 1
ATOM 2203 O O . ILE A 1 261 ? -6.172 -18.636 -5.260 1.00 81.25 261 ILE A O 1
ATOM 2207 N N . ILE A 1 262 ? -7.537 -18.899 -3.501 1.00 82.81 262 ILE A N 1
ATOM 2208 C CA . ILE A 1 262 ? -6.863 -20.101 -2.992 1.00 82.81 262 ILE A CA 1
ATOM 2209 C C . ILE A 1 262 ? -6.930 -21.233 -4.022 1.00 82.81 262 ILE A C 1
ATOM 2211 O O . ILE A 1 262 ? -5.916 -21.861 -4.311 1.00 82.81 262 ILE A O 1
ATOM 2215 N N . TRP A 1 263 ? -8.107 -21.473 -4.601 1.00 83.50 263 TRP A N 1
ATOM 2216 C CA . TRP A 1 263 ? -8.298 -22.479 -5.640 1.00 83.50 263 TRP A CA 1
ATOM 2217 C C . TRP A 1 263 ? -7.426 -22.200 -6.865 1.00 83.50 263 TRP A C 1
ATOM 2219 O O . TRP A 1 263 ? -6.759 -23.105 -7.359 1.00 83.50 263 TRP A O 1
ATOM 2229 N N . PHE A 1 264 ? -7.388 -20.945 -7.323 1.00 83.56 264 PHE A N 1
ATOM 2230 C CA . PHE A 1 264 ? -6.519 -20.509 -8.413 1.00 83.56 264 PHE A CA 1
ATOM 2231 C C . PHE A 1 264 ? -5.047 -20.828 -8.123 1.00 83.56 264 PHE A C 1
ATOM 2233 O O . PHE A 1 264 ? -4.381 -21.408 -8.975 1.00 83.56 264 PHE A O 1
ATOM 2240 N N . LEU A 1 265 ? -4.559 -20.529 -6.915 1.00 83.25 265 LEU A N 1
ATOM 2241 C CA . LEU A 1 265 ? -3.184 -20.843 -6.529 1.00 83.25 265 LEU A CA 1
ATOM 2242 C C . LEU A 1 265 ? -2.922 -22.354 -6.498 1.00 83.25 265 LEU A C 1
ATOM 2244 O O . LEU A 1 265 ? -1.997 -22.813 -7.153 1.00 83.25 265 LEU A O 1
ATOM 2248 N N . PHE A 1 266 ? -3.754 -23.151 -5.823 1.00 80.25 266 PHE A N 1
ATOM 2249 C CA . PHE A 1 266 ? -3.534 -24.602 -5.726 1.00 80.25 266 PHE A CA 1
ATOM 2250 C C . PHE A 1 266 ? -3.608 -25.323 -7.078 1.00 80.25 266 PHE A C 1
ATOM 2252 O O . PHE A 1 266 ? -2.804 -26.213 -7.364 1.00 80.25 266 PHE A O 1
ATOM 2259 N N . PHE A 1 267 ? -4.580 -24.964 -7.916 1.00 69.81 267 PHE A N 1
ATOM 2260 C CA . PHE A 1 267 ? -4.840 -25.683 -9.161 1.00 69.81 267 PHE A CA 1
ATOM 2261 C C . PHE A 1 267 ? -3.828 -25.356 -10.266 1.00 69.81 267 PHE A C 1
ATOM 2263 O O . PHE A 1 267 ? -3.573 -26.189 -11.131 1.00 69.81 267 PHE A O 1
ATOM 2270 N N . PHE A 1 268 ? -3.246 -24.156 -10.247 1.00 62.62 268 PHE A N 1
ATOM 2271 C CA . PHE A 1 268 ? -2.287 -23.731 -11.266 1.00 62.62 268 PHE A CA 1
ATOM 2272 C C . PHE A 1 268 ? -0.828 -23.723 -10.790 1.00 62.62 268 PHE A C 1
ATOM 2274 O O . PHE A 1 268 ? 0.063 -23.593 -11.618 1.00 62.62 268 PHE A O 1
ATOM 2281 N N . GLU A 1 269 ? -0.553 -23.864 -9.491 1.00 58.78 269 GLU A N 1
ATOM 2282 C CA . GLU A 1 269 ? 0.803 -24.100 -8.965 1.00 58.78 269 GLU A CA 1
ATOM 2283 C C . GLU A 1 269 ? 1.179 -25.596 -8.969 1.00 58.78 269 GLU A C 1
ATOM 2285 O O . GLU A 1 269 ? 2.347 -25.939 -8.831 1.00 58.78 269 GLU A O 1
ATOM 2290 N N . SER A 1 270 ? 0.200 -26.489 -9.176 1.00 51.22 270 SER A N 1
ATOM 2291 C CA . SER A 1 270 ? 0.399 -27.939 -9.349 1.00 51.22 270 SER A CA 1
ATOM 2292 C C . SER A 1 270 ? 0.657 -28.378 -10.802 1.00 51.22 270 SER A C 1
ATOM 2294 O O . SER A 1 270 ? 0.735 -29.579 -11.069 1.00 51.22 270 SER A O 1
ATOM 2296 N N . LYS A 1 271 ? 0.805 -27.427 -11.731 1.00 43.03 271 LYS A N 1
ATOM 2297 C CA . LYS A 1 271 ? 1.224 -27.638 -13.126 1.00 43.03 271 LYS A CA 1
ATOM 2298 C C . LYS A 1 271 ? 2.527 -26.904 -13.399 1.00 43.03 271 LYS A C 1
ATOM 2300 O O . LYS A 1 271 ? 3.319 -27.448 -14.196 1.00 43.03 271 LYS A O 1
#

Mean predicted aligned error: 10.61 Å

Radius of gyration: 24.04 Å; Cα contacts (8 Å, |Δi|>4): 228; chains: 1; bounding box: 49×86×63 Å